Protein AF-A0A1R1XF43-F1 (afdb_monomer_lite)

Foldseek 3Di:
DPPPPDDLVNVLVVVLVVVVVVCVVPVVPDPPDDDAAEAEDEADSSLVSVCSNVVVVCVVCVVPDPDDDDDDDDDPVVVVVVCVVCVPRHQAYEYEADLQAQLCVFQCNVVCVCCLPPVNLLVVLVVLQVCCVPPNLVVQLVVQCVVPVVDDSVVSSVCSNLSSHSVSSSVVSPVVSVCNVPSHDHPLVCCAVPVLRYEYEHEPPDRSRHVVNLVVSCVSRVNHNYYYD

Sequence (229 aa):
MPSEVVSLNAQIERIKVLYTNIVDQYSKADTNQENPKFIICGHSVGSYICEQVTTLEIYYQTLKSNQIYNLFTFFAIIKLKVFKENKSSVYRVMYLFPTVMEIAKSPNGNNLKLLFNPISIHFVCILVGIIRFLFGPSALTSMISIRESSMPQHLRNMFAYKSLSYSTVNNFLNMAREEMTTINELDHKVYTDHGEKFFMYYGSCDNWVPHSQYQHMKQTNSKSNTFVY

InterPro domains:
  IPR019363 Lipid droplet-associated hydrolase [PF10230] (4-222)
  IPR019363 Lipid droplet-associated hydrolase [PTHR13390] (4-221)

Organism: NCBI:txid133412

Radius of gyration: 19.9 Å; chains: 1; bounding box: 43×42×57 Å

pLDDT: mean 72.26, std 16.57, range [28.95, 94.69]

Secondary structure (DSSP, 8-state):
-------HHHHHHHHHHHHHHHHHHHHTT-TTSSSPEEEEEE-THHHHHHHHHHHHHHHHHHTT-----------HHHHHHHHHHSTTTEEEEEEES---S-GGGSHHHHHTTTTTSHHHHHHHHHHHHHHHHHHHHHHHHHHHHHH-TTS-HHHHHHHHHHHT-HHHHHHHHHHHHHHHHHS-S--HHHHHHSGGGEEEEE-TT-SSS-HHHHHHHHHH-TTSEEEE-

Structure (mmCIF, N/CA/C/O backbone):
data_AF-A0A1R1XF43-F1
#
_entry.id   AF-A0A1R1XF43-F1
#
loop_
_atom_site.group_PDB
_atom_site.id
_atom_site.type_symbol
_atom_site.label_atom_id
_atom_site.label_alt_id
_atom_site.label_comp_id
_atom_site.label_asym_id
_atom_site.label_entity_id
_atom_site.label_seq_id
_atom_site.pdbx_PDB_ins_code
_atom_site.Cartn_x
_atom_site.Cartn_y
_atom_site.Cartn_z
_atom_site.occupancy
_atom_site.B_iso_or_equiv
_atom_site.auth_seq_id
_atom_site.auth_comp_id
_atom_site.auth_asym_id
_atom_site.auth_atom_id
_atom_site.pdbx_PDB_model_num
ATOM 1 N N . MET A 1 1 ? -22.161 -6.279 -12.966 1.00 29.00 1 MET A N 1
ATOM 2 C CA . MET A 1 1 ? -22.397 -4.850 -13.265 1.00 29.00 1 MET A CA 1
ATOM 3 C C . MET A 1 1 ? -21.041 -4.189 -13.448 1.00 29.00 1 MET A C 1
ATOM 5 O O . MET A 1 1 ? -20.138 -4.594 -12.723 1.00 29.00 1 MET A O 1
ATOM 9 N N . PRO A 1 2 ? -20.848 -3.261 -14.399 1.00 28.95 2 PRO A N 1
ATOM 10 C CA . PRO A 1 2 ? -19.578 -2.553 -14.519 1.00 28.95 2 PRO A CA 1
ATOM 11 C C . PRO A 1 2 ? -19.394 -1.720 -13.248 1.00 28.95 2 PRO A C 1
ATOM 13 O O . PRO A 1 2 ? -20.218 -0.859 -12.955 1.00 28.95 2 PRO A O 1
ATOM 16 N N . SER A 1 3 ? -18.377 -2.037 -12.452 1.00 43.72 3 SER A N 1
ATOM 17 C CA . SER A 1 3 ? -18.015 -1.273 -11.261 1.00 43.72 3 SER A CA 1
ATOM 18 C C . SER A 1 3 ? -17.568 0.122 -11.694 1.00 43.72 3 SER A C 1
ATOM 20 O O . SER A 1 3 ? -16.586 0.245 -12.428 1.00 43.72 3 SER A O 1
ATOM 22 N N . GLU A 1 4 ? -18.292 1.160 -11.276 1.00 44.62 4 GLU A N 1
ATOM 23 C CA . GLU A 1 4 ? -17.888 2.550 -11.494 1.00 44.62 4 GLU A CA 1
ATOM 24 C C . GLU A 1 4 ? -16.471 2.759 -10.950 1.00 44.62 4 GLU A C 1
ATOM 26 O O . GLU A 1 4 ? -16.206 2.574 -9.761 1.00 44.62 4 GLU A O 1
ATOM 31 N N . VAL A 1 5 ? -15.542 3.132 -11.831 1.00 48.72 5 VAL A N 1
ATOM 32 C CA . VAL A 1 5 ? -14.186 3.511 -11.435 1.00 48.72 5 VAL A CA 1
ATOM 33 C C . VAL A 1 5 ? -14.287 4.836 -10.686 1.00 48.72 5 VAL A C 1
ATOM 35 O O . VAL A 1 5 ? -14.445 5.899 -11.283 1.00 48.72 5 VAL A O 1
ATOM 38 N N . VAL A 1 6 ? -14.237 4.770 -9.359 1.00 64.31 6 VAL A N 1
ATOM 39 C CA . VAL A 1 6 ? -14.351 5.952 -8.504 1.00 64.31 6 VAL A CA 1
ATOM 40 C C . VAL A 1 6 ? -13.068 6.763 -8.559 1.00 64.31 6 VAL A C 1
ATOM 42 O O . VAL A 1 6 ? -11.983 6.257 -8.266 1.00 64.31 6 VAL A O 1
ATOM 45 N N . SER A 1 7 ? -13.208 8.044 -8.900 1.00 77.62 7 SER A N 1
ATOM 46 C CA . SER A 1 7 ? -12.084 8.972 -8.982 1.00 77.62 7 SER A CA 1
ATOM 47 C C . SER A 1 7 ? -11.346 9.089 -7.644 1.00 77.62 7 SER A C 1
ATOM 49 O O . SER A 1 7 ? -11.934 8.971 -6.567 1.00 77.62 7 SER A O 1
ATOM 51 N N . LEU A 1 8 ? -10.044 9.374 -7.708 1.00 70.06 8 LEU A N 1
ATOM 52 C CA . LEU A 1 8 ? -9.210 9.589 -6.522 1.00 70.06 8 LEU A CA 1
ATOM 53 C C . LEU A 1 8 ? -9.798 10.666 -5.594 1.00 70.06 8 LEU A C 1
ATOM 55 O O . LEU A 1 8 ? -9.847 10.474 -4.384 1.00 70.06 8 LEU A O 1
ATOM 59 N N . ASN A 1 9 ? -10.322 11.757 -6.160 1.00 72.56 9 ASN A N 1
ATOM 60 C CA . ASN A 1 9 ? -10.952 12.834 -5.391 1.00 72.56 9 ASN A CA 1
ATOM 61 C C . ASN A 1 9 ? -12.183 12.348 -4.617 1.00 72.56 9 ASN A C 1
ATOM 63 O O . ASN A 1 9 ? -12.347 12.693 -3.451 1.00 72.56 9 ASN A O 1
ATOM 67 N N . ALA A 1 10 ? -13.019 11.498 -5.218 1.00 74.69 10 ALA A N 1
ATOM 68 C CA . ALA A 1 10 ? -14.173 10.931 -4.524 1.00 74.69 10 ALA A CA 1
ATOM 69 C C . ALA A 1 10 ? -13.762 9.979 -3.383 1.00 74.69 10 ALA A C 1
ATOM 71 O O . ALA A 1 10 ? -14.438 9.928 -2.354 1.00 74.69 10 ALA A O 1
ATOM 72 N N . GLN A 1 11 ? -12.643 9.258 -3.523 1.00 75.81 11 GLN A N 1
ATOM 73 C CA . GLN A 1 11 ? -12.079 8.450 -2.433 1.00 75.81 11 GLN A CA 1
ATOM 74 C C . GLN A 1 11 ? -11.535 9.333 -1.299 1.00 75.81 11 GLN A C 1
ATOM 76 O O . GLN A 1 11 ? -11.805 9.055 -0.130 1.00 75.81 11 GLN A O 1
ATOM 81 N N . ILE A 1 12 ? -10.838 10.425 -1.636 1.00 73.75 12 ILE A N 1
ATOM 82 C CA . ILE A 1 12 ? -10.326 11.405 -0.667 1.00 73.75 12 ILE A CA 1
ATOM 83 C C . ILE A 1 12 ? -11.471 12.008 0.152 1.00 73.75 12 ILE A C 1
ATOM 85 O O . ILE A 1 12 ? -11.420 11.954 1.378 1.00 73.75 12 ILE A O 1
ATOM 89 N N . GLU A 1 13 ? -12.516 12.533 -0.493 1.00 76.94 13 GLU A N 1
ATOM 90 C CA . GLU A 1 13 ? -13.635 13.174 0.215 1.00 76.94 13 GLU A CA 1
ATO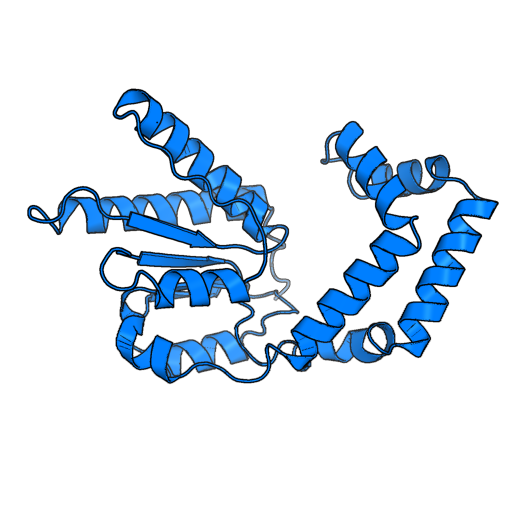M 91 C C . GLU A 1 13 ? -14.366 12.207 1.151 1.00 76.94 13 GLU A C 1
ATOM 93 O O . GLU A 1 13 ? -14.714 12.557 2.278 1.00 76.94 13 GLU A O 1
ATOM 98 N N . ARG A 1 14 ? -14.528 10.947 0.746 1.00 79.06 14 ARG A N 1
ATOM 99 C CA . ARG A 1 14 ? -15.138 9.931 1.614 1.00 79.06 14 ARG A CA 1
ATOM 100 C C . ARG A 1 14 ? -14.275 9.590 2.816 1.00 79.06 14 ARG A C 1
ATOM 102 O O . ARG A 1 14 ? -14.803 9.463 3.919 1.00 79.06 14 ARG A O 1
ATOM 109 N N . ILE A 1 15 ? -12.966 9.447 2.619 1.00 78.38 15 ILE A N 1
ATOM 110 C CA . ILE A 1 15 ? -12.049 9.145 3.719 1.00 78.38 15 ILE A CA 1
ATOM 111 C C . ILE A 1 15 ? -11.941 10.349 4.660 1.00 78.38 15 ILE A C 1
ATOM 113 O O . ILE A 1 15 ? -11.887 10.138 5.866 1.00 78.38 15 ILE A O 1
ATOM 117 N N . LYS A 1 16 ? -12.021 11.588 4.156 1.00 76.06 16 LYS A N 1
ATOM 118 C CA . LYS A 1 16 ? -12.139 12.796 4.991 1.00 76.06 16 LYS A CA 1
ATOM 119 C C . LYS A 1 16 ? -13.380 12.748 5.878 1.00 76.06 16 LYS A C 1
ATOM 121 O O . LYS A 1 16 ? -13.253 12.875 7.089 1.00 76.06 16 LYS A O 1
ATOM 126 N N . VAL A 1 17 ? -14.559 12.503 5.301 1.00 79.31 17 VAL A N 1
ATOM 127 C CA . VAL A 1 17 ? -15.813 12.408 6.072 1.00 79.31 17 VAL A CA 1
ATOM 128 C C . VAL A 1 17 ? -15.734 11.292 7.117 1.00 79.31 17 VAL A C 1
ATOM 130 O O . VAL A 1 17 ? -16.098 11.504 8.273 1.00 79.31 17 VAL A O 1
ATOM 133 N N . LEU A 1 18 ? -15.222 10.116 6.740 1.00 78.94 18 LEU A N 1
ATOM 134 C CA . LEU A 1 18 ? -15.026 9.002 7.670 1.00 78.94 18 LEU A CA 1
ATOM 135 C C . LEU A 1 18 ? -14.079 9.389 8.813 1.00 78.94 18 LEU A C 1
ATOM 137 O O . LEU A 1 18 ? -14.387 9.137 9.975 1.00 78.94 18 LEU A O 1
ATOM 141 N N . TYR A 1 19 ? -12.954 10.019 8.481 1.00 77.94 19 TYR A N 1
ATOM 142 C CA . TYR A 1 19 ? -11.955 10.462 9.440 1.00 77.94 19 TYR A CA 1
ATOM 143 C C . TYR A 1 19 ? -12.541 11.462 10.442 1.00 77.94 19 TYR A C 1
ATOM 145 O O . TYR A 1 19 ? -12.473 11.218 11.645 1.00 77.94 19 TYR A O 1
ATOM 153 N N . THR A 1 20 ? -13.189 12.526 9.959 1.00 75.25 20 THR A N 1
ATOM 154 C CA . THR A 1 20 ? -13.829 13.544 10.804 1.00 75.25 20 THR A CA 1
ATOM 155 C C . THR A 1 20 ? -14.895 12.936 11.708 1.00 75.25 20 THR A C 1
ATOM 157 O O . THR A 1 20 ? -14.898 13.218 12.901 1.00 75.25 20 THR A O 1
ATOM 160 N N . ASN A 1 21 ? -15.744 12.042 11.191 1.00 78.94 21 ASN A N 1
ATOM 161 C CA . ASN A 1 21 ? -16.767 11.379 12.003 1.00 78.94 21 ASN A CA 1
ATOM 162 C C . ASN A 1 21 ? -16.158 10.549 13.140 1.00 78.94 21 ASN A C 1
ATOM 164 O O . ASN A 1 21 ? -16.672 10.569 14.258 1.00 78.94 21 ASN A O 1
ATOM 168 N N . ILE A 1 22 ? -15.059 9.834 12.874 1.00 73.25 22 ILE A N 1
ATOM 169 C CA . ILE A 1 22 ? -14.355 9.056 13.898 1.00 73.25 22 ILE A CA 1
ATOM 170 C C . ILE A 1 22 ? -13.725 10.006 14.922 1.00 73.25 22 ILE A C 1
ATOM 172 O O . ILE A 1 22 ? -13.948 9.842 16.121 1.00 73.25 22 ILE A O 1
ATOM 176 N N . VAL A 1 23 ? -12.980 11.021 14.482 1.00 72.75 23 VAL A N 1
ATOM 177 C CA . VAL A 1 23 ? -12.351 11.982 15.399 1.00 72.75 23 VAL A CA 1
ATOM 178 C C . VAL A 1 23 ? -13.399 12.674 16.271 1.00 72.75 23 VAL A C 1
ATOM 180 O O . VAL A 1 23 ? -13.228 12.710 17.488 1.00 72.75 23 VAL A O 1
ATOM 183 N N . ASP A 1 24 ? -14.512 13.135 15.703 1.00 73.50 24 ASP A N 1
ATOM 184 C CA . ASP A 1 24 ? -15.586 13.805 16.444 1.00 73.50 24 ASP A CA 1
ATOM 185 C C . ASP A 1 24 ? -16.282 12.881 17.442 1.00 73.50 24 ASP A C 1
ATOM 187 O O . ASP A 1 24 ? -16.538 13.283 18.581 1.00 73.50 24 ASP A O 1
ATOM 191 N N . GLN A 1 25 ? -16.597 11.649 17.030 1.00 74.94 25 GLN A N 1
ATOM 192 C CA . GLN A 1 25 ? -17.238 10.661 17.896 1.00 74.94 25 GLN A CA 1
ATOM 193 C C . GLN A 1 25 ? -16.385 10.397 19.138 1.00 74.94 25 GLN A C 1
ATOM 195 O O . GLN A 1 25 ? -16.909 10.315 20.248 1.00 74.94 25 GLN A O 1
ATOM 200 N N . TYR A 1 26 ? -15.074 10.272 18.953 1.00 69.81 26 TYR A N 1
ATOM 201 C CA . TYR A 1 26 ? -14.181 9.825 20.012 1.00 69.81 26 TYR A CA 1
ATOM 202 C C . TYR A 1 26 ? -13.514 10.950 20.801 1.00 69.81 26 TYR A C 1
ATOM 204 O O . TYR A 1 26 ? -13.201 10.749 21.970 1.00 69.81 26 TYR A O 1
ATOM 212 N N . SER A 1 27 ? -13.383 12.146 20.230 1.00 67.50 27 SER A N 1
ATOM 213 C CA . SER A 1 27 ? -12.936 13.334 20.972 1.00 67.50 27 SER A CA 1
ATOM 214 C C . SER A 1 27 ? -13.997 13.843 21.952 1.00 67.50 27 SER A C 1
ATOM 216 O O . SER A 1 27 ? -13.661 14.512 22.922 1.00 67.50 27 SER A O 1
ATOM 218 N N . LYS A 1 28 ? -15.281 13.526 21.727 1.00 63.81 28 LYS A N 1
ATOM 219 C CA . LYS A 1 28 ? -16.391 13.875 22.636 1.00 63.81 28 LYS A CA 1
ATOM 220 C C . LYS A 1 28 ? -16.638 12.832 23.729 1.00 63.81 28 LYS A C 1
ATOM 222 O O . LYS A 1 28 ? -17.276 13.149 24.726 1.00 63.81 28 LYS A O 1
ATOM 227 N N . ALA A 1 29 ? -16.185 11.594 23.527 1.00 57.09 29 ALA A N 1
ATOM 228 C CA . ALA A 1 29 ? -16.508 10.465 24.396 1.00 57.09 29 ALA A CA 1
ATOM 229 C C . ALA A 1 29 ? -15.589 10.330 25.621 1.00 57.09 29 ALA A C 1
ATOM 231 O O . ALA A 1 29 ? -15.939 9.599 26.544 1.00 57.09 29 ALA A O 1
ATOM 232 N N . ASP A 1 30 ? -14.436 11.005 25.644 1.00 53.19 30 ASP A N 1
ATOM 233 C CA . ASP A 1 30 ? -13.414 10.797 26.673 1.00 53.19 30 ASP A CA 1
ATOM 234 C C . ASP A 1 30 ? -12.943 12.131 27.273 1.00 53.19 30 ASP A C 1
ATOM 236 O O . ASP A 1 30 ? -12.034 12.785 26.769 1.00 53.19 30 ASP A O 1
ATOM 240 N N . THR A 1 31 ? -13.596 12.571 28.353 1.00 54.03 31 THR A N 1
ATOM 241 C CA . THR A 1 31 ? -13.251 13.812 29.076 1.00 54.03 31 THR A CA 1
ATOM 242 C C . THR A 1 31 ? -12.009 13.674 29.964 1.00 54.03 31 THR A C 1
ATOM 244 O O . THR A 1 31 ? -11.569 14.669 30.532 1.00 54.03 31 THR A O 1
ATOM 247 N N . ASN A 1 32 ? -11.455 12.463 30.109 1.00 55.38 32 ASN A N 1
ATOM 248 C CA . ASN A 1 32 ? -10.385 12.155 31.066 1.00 55.38 32 ASN A CA 1
ATOM 249 C C . ASN A 1 32 ? -9.016 11.884 30.417 1.00 55.38 32 ASN A C 1
ATOM 251 O O . ASN A 1 32 ? -8.038 11.702 31.144 1.00 55.38 32 ASN A O 1
ATOM 255 N N . GLN A 1 33 ? -8.914 11.850 29.084 1.00 53.56 33 GLN A N 1
ATOM 256 C CA . GLN A 1 33 ? -7.659 11.581 28.380 1.00 53.56 33 GLN A CA 1
ATOM 257 C C . GLN A 1 33 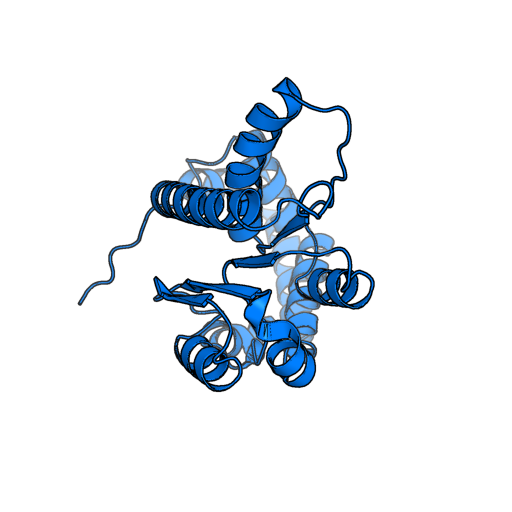? -7.146 12.851 27.683 1.00 53.56 33 GLN A C 1
ATOM 259 O O . GLN A 1 33 ? -7.808 13.398 26.804 1.00 53.56 33 GLN A O 1
ATOM 264 N N . GLU A 1 34 ? -5.955 13.326 28.066 1.00 54.94 34 GLU A N 1
ATOM 265 C CA . GLU A 1 34 ? -5.279 14.431 27.375 1.00 54.94 34 GLU A CA 1
ATOM 266 C C . GLU A 1 34 ? -5.016 14.042 25.910 1.00 54.94 34 GLU A C 1
ATOM 268 O O . GLU A 1 34 ? -4.129 13.244 25.615 1.00 54.94 34 GLU A O 1
ATOM 273 N N . ASN A 1 35 ? -5.799 14.628 25.000 1.00 57.06 35 ASN A N 1
ATOM 274 C CA . ASN A 1 35 ? -5.666 14.583 23.541 1.00 57.06 35 ASN A CA 1
ATOM 275 C C . ASN A 1 35 ? -5.594 13.164 22.921 1.00 57.06 35 ASN A C 1
ATOM 277 O O . ASN A 1 35 ? -4.507 12.584 22.811 1.00 57.06 35 ASN A O 1
ATOM 281 N N . PRO A 1 36 ? -6.720 12.604 22.429 1.00 63.88 36 PRO A N 1
ATOM 282 C CA . PRO A 1 36 ? -6.727 11.288 21.791 1.00 63.88 36 PRO A CA 1
ATOM 283 C C . PRO A 1 36 ? -5.802 11.248 20.563 1.00 63.88 36 PRO A C 1
ATOM 285 O O . PRO A 1 36 ? -5.892 12.083 19.664 1.00 63.88 36 PRO A O 1
ATOM 288 N N . LYS A 1 37 ? -4.904 10.253 20.514 1.00 69.12 37 LYS A N 1
ATOM 289 C CA . LYS A 1 37 ? -3.935 10.083 19.417 1.00 69.12 37 LYS A CA 1
ATOM 290 C C . LYS A 1 37 ? -4.464 9.109 18.367 1.00 69.12 37 LYS A C 1
ATOM 292 O O . LYS A 1 37 ? -4.658 7.921 18.651 1.00 69.12 37 LYS A O 1
ATOM 297 N N . PHE A 1 38 ? -4.645 9.603 17.147 1.00 70.38 38 PHE A N 1
ATOM 298 C CA . PHE A 1 38 ? -5.073 8.827 15.985 1.00 70.38 38 PHE A CA 1
ATOM 299 C C . PHE A 1 38 ? -3.880 8.508 15.083 1.00 70.38 38 PHE A C 1
ATOM 301 O O . PHE A 1 38 ? -2.983 9.329 14.903 1.00 70.38 38 PHE A O 1
ATOM 308 N N . ILE A 1 39 ? -3.870 7.311 14.497 1.00 73.62 39 ILE A N 1
ATOM 309 C CA . ILE A 1 39 ? -2.893 6.925 13.477 1.00 73.62 39 ILE A CA 1
ATOM 310 C C . ILE A 1 39 ? -3.650 6.611 12.192 1.00 73.62 39 ILE A C 1
ATOM 312 O O . ILE A 1 39 ? -4.431 5.666 12.166 1.00 73.62 39 ILE A O 1
ATOM 316 N N . ILE A 1 40 ? -3.386 7.343 11.111 1.00 71.62 40 ILE A N 1
ATOM 317 C CA . ILE A 1 40 ? -3.888 7.015 9.773 1.00 71.62 40 ILE A CA 1
ATOM 318 C C . ILE A 1 40 ? -2.763 6.442 8.910 1.00 71.62 40 ILE A C 1
ATOM 320 O O . ILE A 1 40 ? -1.635 6.934 8.896 1.00 71.62 40 ILE A O 1
ATOM 324 N N . CYS A 1 41 ? -3.056 5.351 8.212 1.00 73.25 41 CYS A N 1
ATOM 325 C CA . CYS A 1 41 ? -2.070 4.569 7.492 1.00 73.25 41 CYS A CA 1
ATOM 326 C C . CYS A 1 41 ? -2.587 4.174 6.114 1.00 73.25 41 CYS A C 1
ATOM 328 O O . CYS A 1 41 ? -3.549 3.425 5.997 1.00 73.25 41 CYS A O 1
ATOM 330 N N . GLY A 1 42 ? -1.849 4.552 5.080 1.00 64.81 42 GLY A N 1
ATOM 331 C CA . GLY A 1 42 ? -2.025 4.019 3.736 1.00 64.81 42 GLY A CA 1
ATOM 332 C C . GLY A 1 42 ? -0.679 3.714 3.096 1.00 64.81 42 GLY A C 1
ATOM 333 O O . GLY A 1 42 ? 0.368 4.164 3.587 1.00 64.81 42 GLY A O 1
ATOM 334 N N . HIS A 1 43 ? -0.716 2.932 2.023 1.00 67.94 43 HIS A N 1
ATOM 335 C CA . HIS A 1 43 ? 0.420 2.633 1.155 1.00 67.94 43 HIS A CA 1
ATOM 336 C C . HIS A 1 43 ? 0.173 3.219 -0.243 1.00 67.94 43 HIS A C 1
ATOM 338 O O . HIS A 1 43 ? -0.963 3.208 -0.716 1.00 67.94 43 HIS A O 1
ATOM 344 N N . SER A 1 44 ? 1.224 3.714 -0.908 1.00 65.94 44 SER A N 1
ATOM 345 C CA . SER A 1 44 ? 1.151 4.287 -2.260 1.00 65.94 44 SER A CA 1
ATOM 346 C C . SER A 1 44 ? 0.064 5.375 -2.366 1.00 65.94 44 SER A C 1
ATOM 348 O O . SER A 1 44 ? 0.111 6.352 -1.619 1.00 65.94 44 SER A O 1
ATOM 350 N N . VAL A 1 45 ? -0.945 5.209 -3.227 1.00 61.22 45 VAL A N 1
ATOM 351 C CA . VAL A 1 45 ? -2.105 6.113 -3.338 1.00 61.22 45 VAL A CA 1
ATOM 352 C C . VAL A 1 45 ? -2.806 6.308 -1.988 1.00 61.22 45 VAL A C 1
ATOM 354 O O . VAL A 1 45 ? -3.210 7.421 -1.662 1.00 61.22 45 VAL A O 1
ATOM 357 N N . GLY A 1 46 ? -2.868 5.274 -1.145 1.00 65.19 46 GLY A N 1
ATOM 358 C CA . GLY A 1 46 ? -3.376 5.389 0.220 1.00 65.19 46 GLY A CA 1
ATOM 359 C C . GLY A 1 46 ? -2.558 6.350 1.089 1.00 65.19 46 GLY A C 1
ATOM 360 O O . GLY A 1 46 ? -3.131 7.015 1.942 1.00 65.19 46 GLY A O 1
ATOM 361 N N . SER A 1 47 ? -1.242 6.469 0.877 1.00 63.66 47 SER A N 1
ATOM 362 C CA . SER A 1 47 ? -0.399 7.441 1.594 1.00 63.66 47 SER A CA 1
ATOM 363 C C . SER A 1 47 ? -0.698 8.879 1.168 1.00 63.66 47 SER A C 1
ATOM 365 O O . SER A 1 47 ? -0.765 9.754 2.025 1.00 63.66 47 SER A O 1
ATOM 367 N N . TYR A 1 48 ? -0.944 9.112 -0.125 1.00 58.50 48 TYR A N 1
ATOM 368 C CA . TYR A 1 48 ? -1.402 10.415 -0.615 1.00 58.50 48 TYR A CA 1
ATOM 369 C C . TYR A 1 48 ? -2.784 10.767 -0.054 1.00 58.50 48 TYR A C 1
ATOM 371 O O . TYR A 1 48 ? -3.012 11.889 0.384 1.00 58.50 48 TYR A O 1
ATOM 379 N N . ILE A 1 49 ? -3.701 9.798 0.021 1.00 67.56 49 ILE A N 1
ATOM 380 C CA . ILE A 1 49 ? -4.997 10.025 0.667 1.00 67.56 49 ILE A CA 1
ATOM 381 C C . ILE A 1 49 ? -4.811 10.370 2.151 1.00 67.56 49 ILE A C 1
ATOM 383 O O . ILE A 1 49 ? -5.433 11.319 2.623 1.00 67.56 49 ILE A O 1
ATOM 387 N N . CYS A 1 50 ? -3.933 9.663 2.876 1.00 70.19 50 CYS A N 1
ATOM 388 C CA . CYS A 1 50 ? -3.597 10.025 4.255 1.00 70.19 50 CYS A CA 1
ATOM 389 C C . CYS A 1 50 ? -3.119 11.474 4.356 1.00 70.19 50 CYS A C 1
ATOM 391 O O . CYS A 1 50 ? -3.614 12.190 5.212 1.00 70.19 50 CYS A O 1
ATOM 393 N N . GLU A 1 51 ? -2.216 11.911 3.477 1.00 62.06 51 GLU A N 1
ATOM 394 C CA . GLU A 1 51 ? -1.728 13.295 3.435 1.00 62.06 51 GLU A CA 1
ATOM 395 C C . GLU A 1 51 ? -2.861 14.303 3.196 1.00 62.06 51 GLU A C 1
ATOM 397 O O . GLU A 1 51 ? -2.958 15.303 3.904 1.00 62.06 51 GLU A O 1
ATOM 402 N N . GLN A 1 52 ? -3.752 14.045 2.236 1.00 66.31 52 GLN A N 1
ATOM 403 C CA . GLN A 1 52 ? -4.885 14.933 1.940 1.00 66.31 52 GLN A CA 1
ATOM 404 C C . GLN A 1 52 ? -5.896 15.010 3.092 1.00 66.31 52 GLN A C 1
ATOM 406 O O . GLN A 1 52 ? -6.554 16.035 3.281 1.00 66.31 52 GLN A O 1
ATOM 411 N N . VAL A 1 53 ? -6.025 13.933 3.863 1.00 67.06 53 VAL A N 1
ATOM 412 C CA . VAL A 1 53 ? -6.899 13.862 5.038 1.00 67.06 53 VAL A CA 1
ATOM 413 C C . VAL A 1 53 ? -6.251 14.562 6.236 1.00 67.06 53 VAL A C 1
ATOM 415 O O . VAL A 1 53 ? -6.917 15.346 6.907 1.00 67.06 53 VAL A O 1
ATOM 418 N N . THR A 1 54 ? -4.949 14.365 6.474 1.00 61.41 54 THR A N 1
ATOM 419 C CA . THR A 1 54 ? -4.233 14.969 7.612 1.00 61.41 54 THR A CA 1
ATOM 420 C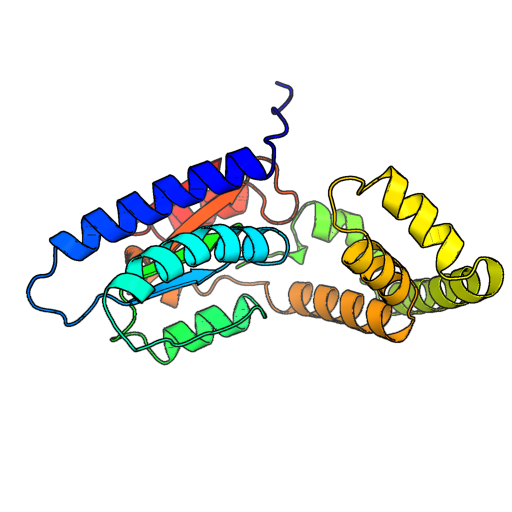 C . THR A 1 54 ? -3.872 16.430 7.395 1.00 61.41 54 THR A C 1
ATOM 422 O O . THR A 1 54 ? -3.823 17.180 8.362 1.00 61.41 54 THR A O 1
ATOM 425 N N . THR A 1 55 ? -3.665 16.881 6.155 1.00 54.06 55 THR A N 1
ATOM 426 C CA . THR A 1 55 ? -3.362 18.293 5.854 1.00 54.06 55 THR A CA 1
ATOM 427 C C . THR A 1 55 ? -4.504 19.216 6.293 1.00 54.06 55 THR A C 1
ATOM 429 O O . THR A 1 55 ? -4.256 20.330 6.751 1.00 54.06 55 THR A O 1
ATOM 432 N N . LEU A 1 56 ? -5.752 18.740 6.250 1.00 44.06 56 LEU A N 1
ATOM 433 C CA . LEU A 1 56 ? -6.901 19.464 6.804 1.00 44.06 56 LEU A CA 1
ATOM 434 C C . LEU A 1 56 ? -6.858 19.562 8.330 1.00 44.06 56 LEU A C 1
ATOM 436 O O . LEU A 1 56 ? -7.228 20.588 8.895 1.00 44.06 56 LEU A O 1
ATOM 440 N N . GLU A 1 57 ? -6.378 18.523 9.002 1.00 46.31 57 GLU A N 1
ATOM 441 C CA . GLU A 1 57 ? -6.267 18.522 10.454 1.00 46.31 57 GLU A CA 1
ATOM 442 C C . GLU A 1 57 ? -5.050 19.312 10.933 1.00 46.31 57 GLU A C 1
ATOM 444 O O . GLU A 1 57 ? -5.154 20.015 11.927 1.00 46.31 57 GLU A O 1
ATOM 449 N N . ILE A 1 58 ? -3.941 19.316 10.185 1.00 38.59 58 ILE A N 1
ATOM 450 C CA . ILE A 1 58 ? -2.814 20.234 10.401 1.00 38.59 58 ILE A CA 1
ATOM 451 C C . ILE A 1 58 ? -3.294 21.678 10.230 1.00 38.59 58 ILE A C 1
ATOM 453 O O . ILE A 1 58 ? -2.950 22.517 11.054 1.00 38.59 58 ILE A O 1
ATOM 457 N N . TYR A 1 59 ? -4.144 21.980 9.245 1.00 32.06 59 TYR A N 1
ATOM 458 C CA . TYR A 1 59 ? -4.736 23.315 9.103 1.00 32.06 59 TYR A CA 1
ATOM 459 C C . TYR A 1 59 ? -5.630 23.691 10.305 1.00 32.06 59 TYR A C 1
ATOM 461 O O . TYR A 1 59 ? -5.533 24.802 10.824 1.00 32.06 59 TYR A O 1
ATOM 469 N N . TYR A 1 60 ? -6.433 22.751 10.818 1.00 35.19 60 TYR A N 1
ATOM 470 C CA . TYR A 1 60 ? -7.293 22.968 11.992 1.00 35.19 60 TYR A CA 1
ATOM 471 C C . TYR A 1 60 ? -6.539 22.998 13.340 1.00 35.19 60 TYR A C 1
ATOM 473 O O . TYR A 1 60 ? -6.926 23.743 14.240 1.00 35.19 60 TYR A O 1
ATOM 481 N N . GLN A 1 61 ? -5.460 22.226 13.490 1.00 35.91 61 GLN A N 1
ATOM 482 C CA . GLN A 1 61 ? -4.641 22.119 14.708 1.00 35.91 61 GLN A CA 1
ATOM 483 C C . GLN A 1 61 ? -3.561 23.206 14.785 1.00 35.91 61 GLN A C 1
ATOM 485 O O . GLN A 1 61 ? -3.258 23.682 15.879 1.00 35.91 61 GLN A O 1
ATOM 490 N N . THR A 1 62 ? -3.037 23.683 13.647 1.00 35.59 62 THR A N 1
ATOM 491 C CA . THR A 1 62 ? -2.112 24.839 13.597 1.00 35.59 62 THR A CA 1
ATOM 492 C C . THR A 1 62 ? -2.792 26.123 14.091 1.00 35.59 62 THR A C 1
ATOM 494 O O . THR A 1 62 ? -2.123 27.033 14.568 1.00 35.59 62 THR A O 1
ATOM 497 N N . LEU A 1 63 ? -4.130 26.180 14.081 1.00 36.97 63 LEU A N 1
ATOM 498 C CA . LEU A 1 63 ? -4.903 27.245 14.726 1.00 36.97 63 LEU A CA 1
ATOM 499 C C . LEU A 1 63 ? -5.020 27.105 16.259 1.00 36.97 63 LEU A C 1
ATOM 501 O O . LEU A 1 63 ? -5.489 28.047 16.897 1.00 36.97 63 LEU A O 1
ATOM 505 N N . LYS A 1 64 ? -4.626 25.976 16.874 1.00 33.78 64 LYS A N 1
ATOM 506 C CA . LYS A 1 64 ? -4.874 25.716 18.307 1.00 33.78 64 LYS A CA 1
ATOM 507 C C . LYS A 1 64 ? -3.712 25.198 19.160 1.00 33.78 64 LYS A C 1
ATOM 509 O O . LYS A 1 64 ? -3.793 25.401 20.368 1.00 33.78 64 LYS A O 1
ATOM 514 N N . SER A 1 65 ? -2.660 24.552 18.648 1.00 31.20 65 SER A N 1
ATOM 515 C CA . SER A 1 65 ? -1.653 23.962 19.555 1.00 31.20 65 SER A CA 1
ATOM 516 C C . SER A 1 65 ? -0.323 23.581 18.891 1.00 31.20 65 SER A C 1
ATOM 518 O O . SER A 1 65 ? -0.278 22.817 17.930 1.00 31.20 65 SER A O 1
ATOM 520 N N . A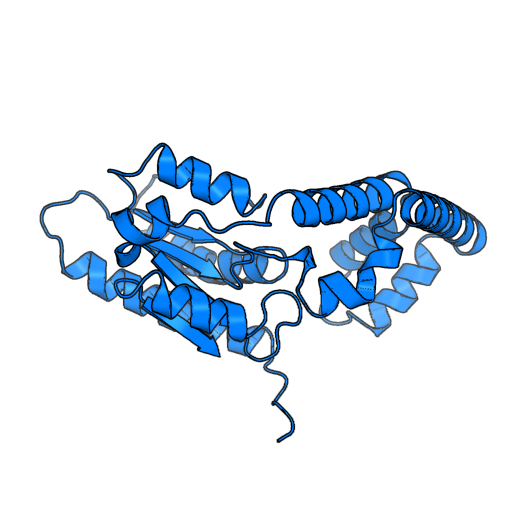SN A 1 66 ? 0.775 24.092 19.461 1.00 32.69 66 ASN A N 1
ATOM 521 C CA . ASN A 1 66 ? 2.172 23.856 19.081 1.00 32.69 66 ASN A CA 1
ATOM 522 C C . ASN A 1 66 ? 2.692 22.477 19.536 1.00 32.69 66 ASN A C 1
ATOM 524 O O . ASN A 1 66 ? 3.530 22.413 20.435 1.00 32.69 66 ASN A O 1
ATOM 528 N N . GLN A 1 67 ? 2.272 21.372 18.919 1.00 29.98 67 GLN A N 1
ATOM 529 C CA . GLN A 1 67 ? 3.056 20.128 18.990 1.00 29.98 67 GLN A CA 1
ATOM 530 C C . GLN A 1 67 ? 2.712 19.167 17.848 1.00 29.98 67 GLN A C 1
ATOM 532 O O . GLN A 1 67 ? 1.582 18.707 17.721 1.00 29.98 67 GLN A O 1
ATOM 537 N N . ILE A 1 68 ? 3.711 18.857 17.018 1.00 34.09 68 ILE A N 1
ATOM 538 C CA . ILE A 1 68 ? 3.593 17.988 15.842 1.00 34.09 68 ILE A CA 1
ATOM 539 C C . ILE A 1 68 ? 4.566 16.820 15.998 1.00 34.09 68 ILE A C 1
ATOM 541 O O . ILE A 1 68 ? 5.760 17.032 16.202 1.00 34.09 68 ILE A O 1
ATOM 545 N N . TYR A 1 69 ? 4.075 15.596 15.804 1.00 34.62 69 TYR A N 1
ATOM 546 C CA . TYR A 1 69 ? 4.919 14.447 15.484 1.00 34.62 69 TYR A CA 1
ATOM 547 C C . TYR A 1 69 ? 4.546 13.933 14.094 1.00 34.62 69 TYR A C 1
ATOM 549 O O . TYR A 1 69 ? 3.484 13.352 13.887 1.00 34.62 69 TYR A O 1
ATOM 557 N N . ASN A 1 70 ? 5.438 14.184 13.137 1.00 32.34 70 ASN A N 1
ATOM 558 C CA . ASN A 1 70 ? 5.364 13.678 11.772 1.00 32.34 70 ASN A CA 1
ATOM 559 C C . ASN A 1 70 ? 5.917 12.249 11.728 1.00 32.34 70 ASN A C 1
ATOM 561 O O . ASN A 1 70 ? 7.057 12.031 12.138 1.00 32.34 70 ASN A O 1
ATOM 565 N N . LEU A 1 71 ? 5.178 11.296 11.155 1.00 32.09 71 LEU A N 1
ATOM 566 C CA . LEU A 1 71 ? 5.772 10.035 10.709 1.00 32.09 71 LEU A CA 1
ATOM 567 C C . LEU A 1 71 ? 5.386 9.771 9.252 1.00 32.09 71 LEU A C 1
ATOM 569 O O . LEU A 1 71 ? 4.319 9.245 8.937 1.00 32.09 71 LEU A O 1
ATOM 573 N N . PHE A 1 72 ? 6.280 10.214 8.370 1.00 33.66 72 PHE A N 1
ATOM 574 C CA . PHE A 1 72 ? 6.196 10.049 6.927 1.00 33.66 72 PHE A CA 1
ATOM 575 C C . PHE A 1 72 ? 6.306 8.572 6.526 1.00 33.66 72 PHE A C 1
ATOM 577 O O . PHE A 1 72 ? 7.161 7.829 7.002 1.00 33.66 72 PHE A O 1
ATOM 584 N N . THR A 1 73 ? 5.406 8.192 5.625 1.00 35.91 73 THR A N 1
ATOM 585 C CA . THR A 1 73 ? 5.437 7.099 4.647 1.00 35.91 73 THR A CA 1
ATOM 586 C C . THR A 1 73 ? 6.635 6.143 4.706 1.00 35.91 73 THR A C 1
ATOM 588 O O . THR A 1 73 ? 7.661 6.435 4.113 1.00 35.91 73 THR A O 1
ATOM 591 N N . PHE A 1 74 ? 6.462 4.962 5.315 1.00 33.62 74 PHE A N 1
ATOM 592 C CA . PHE A 1 74 ? 7.032 3.683 4.853 1.00 33.62 74 PHE A CA 1
ATOM 593 C C . PHE A 1 74 ? 6.402 2.489 5.612 1.00 33.62 74 PHE A C 1
ATOM 595 O O . PHE A 1 74 ? 6.156 2.571 6.812 1.00 33.62 74 PHE A O 1
ATOM 602 N N . PHE A 1 75 ? 6.120 1.408 4.872 1.00 40.88 75 PHE A N 1
ATOM 603 C CA . PHE A 1 75 ? 5.747 0.039 5.282 1.00 40.88 75 PHE A CA 1
ATOM 604 C C . PHE A 1 75 ? 4.563 -0.169 6.246 1.00 40.88 75 PHE A C 1
ATOM 606 O O . PHE A 1 75 ? 4.594 0.214 7.412 1.00 40.88 75 PHE A O 1
ATOM 613 N N . ALA A 1 76 ? 3.552 -0.932 5.807 1.00 39.34 76 ALA A N 1
ATOM 614 C CA . ALA A 1 76 ? 2.491 -1.466 6.676 1.00 39.34 76 ALA A CA 1
ATOM 615 C C . ALA A 1 76 ? 3.052 -2.220 7.910 1.00 39.34 76 ALA A C 1
ATOM 617 O O . ALA A 1 76 ? 2.473 -2.163 8.994 1.00 39.34 76 ALA A O 1
ATOM 618 N N . ILE A 1 77 ? 4.239 -2.826 7.774 1.00 39.06 77 ILE A N 1
ATOM 619 C CA . ILE A 1 77 ? 4.957 -3.566 8.825 1.00 39.06 77 ILE A CA 1
ATOM 620 C C . ILE A 1 77 ? 5.474 -2.644 9.947 1.00 39.06 77 ILE A C 1
ATOM 622 O O . ILE A 1 77 ? 5.378 -2.993 11.126 1.00 39.06 77 ILE A O 1
ATOM 626 N N . ILE A 1 78 ? 5.955 -1.436 9.622 1.00 43.97 78 ILE A N 1
ATOM 627 C CA . ILE A 1 78 ? 6.429 -0.470 10.632 1.00 43.97 78 ILE A CA 1
ATOM 628 C C . ILE A 1 78 ? 5.256 0.006 11.499 1.00 43.97 78 ILE A C 1
ATOM 630 O O . ILE A 1 78 ? 5.408 0.221 12.699 1.00 43.97 78 ILE A O 1
ATOM 634 N N . LYS A 1 79 ? 4.050 0.089 10.932 1.00 53.03 79 LYS A N 1
ATOM 635 C CA . LYS A 1 79 ? 2.884 0.691 11.594 1.00 53.03 79 LYS A CA 1
ATOM 636 C C . LYS A 1 79 ? 2.267 -0.221 12.657 1.00 53.03 79 LYS A C 1
ATOM 638 O O . LYS A 1 79 ? 1.885 0.263 13.721 1.00 53.03 79 LYS A O 1
ATOM 643 N N . LEU A 1 80 ? 2.243 -1.538 12.427 1.00 51.88 80 LEU A N 1
ATOM 644 C CA . LEU A 1 80 ? 1.858 -2.502 13.467 1.00 51.88 80 LEU A CA 1
ATOM 645 C C . LEU A 1 80 ? 2.893 -2.536 14.601 1.00 51.88 80 LEU A C 1
ATOM 647 O O . LEU A 1 80 ? 2.524 -2.657 15.766 1.00 51.88 80 LEU A O 1
ATOM 651 N N . LYS A 1 81 ? 4.184 -2.399 14.276 1.00 53.91 81 LYS A N 1
ATOM 652 C CA . LYS A 1 81 ? 5.265 -2.365 15.268 1.00 53.91 81 LYS A CA 1
ATOM 653 C C . LYS A 1 81 ? 5.194 -1.115 16.153 1.00 53.91 81 LYS A C 1
ATOM 655 O O . LYS A 1 81 ? 5.191 -1.248 17.372 1.00 53.91 81 LYS A O 1
ATOM 660 N N . VAL A 1 82 ? 4.999 0.064 15.557 1.00 57.44 82 VAL A N 1
ATOM 661 C CA . VAL A 1 82 ? 4.785 1.329 16.288 1.00 57.44 82 VAL A CA 1
ATOM 662 C C . VAL A 1 82 ? 3.558 1.246 17.200 1.00 57.44 82 VAL A C 1
ATOM 664 O O . VAL A 1 82 ? 3.624 1.669 18.355 1.00 57.44 82 VAL A O 1
ATOM 667 N N . PHE A 1 83 ? 2.456 0.647 16.727 1.00 58.31 83 PHE A N 1
ATOM 668 C CA . PHE A 1 83 ? 1.288 0.383 17.570 1.00 58.31 83 PHE A CA 1
ATOM 669 C C . PHE A 1 83 ? 1.616 -0.573 18.725 1.00 58.31 83 PHE A C 1
ATOM 671 O O . PHE A 1 83 ? 1.261 -0.296 19.869 1.00 58.31 83 PHE A O 1
ATOM 678 N N . LYS A 1 84 ? 2.320 -1.680 18.450 1.00 55.94 84 LYS A N 1
ATOM 679 C CA . LYS A 1 84 ? 2.717 -2.667 19.467 1.00 55.94 84 LYS A CA 1
ATOM 680 C C . LYS A 1 84 ? 3.603 -2.066 20.561 1.00 55.94 84 LYS A C 1
ATOM 682 O O . LYS A 1 84 ? 3.492 -2.504 21.703 1.00 55.94 84 LYS A O 1
ATOM 687 N N . GLU A 1 85 ? 4.431 -1.083 20.227 1.00 60.03 85 GLU A N 1
ATOM 688 C CA . GLU A 1 85 ? 5.314 -0.384 21.169 1.00 60.03 85 GLU A CA 1
ATOM 689 C C . GLU A 1 85 ? 4.590 0.728 21.956 1.00 60.03 85 GLU A C 1
ATOM 691 O O . GLU A 1 85 ? 5.010 1.060 23.059 1.00 60.03 85 GLU A O 1
ATOM 696 N N . ASN A 1 86 ? 3.465 1.258 21.452 1.00 60.56 86 ASN A N 1
ATOM 697 C CA . ASN A 1 86 ? 2.752 2.409 22.038 1.00 60.56 86 ASN A CA 1
ATOM 698 C C . ASN A 1 86 ? 1.268 2.134 22.358 1.00 60.56 86 ASN A C 1
ATOM 700 O O . ASN A 1 86 ? 0.436 3.045 22.338 1.00 60.56 86 ASN A O 1
ATOM 704 N N . LYS A 1 87 ? 0.913 0.880 22.660 1.00 61.72 87 LYS A N 1
ATOM 705 C CA . LYS A 1 87 ? -0.483 0.405 22.775 1.00 61.72 87 LYS A CA 1
ATOM 706 C C . LYS A 1 87 ? -1.372 1.224 23.713 1.00 61.72 87 LYS A C 1
ATOM 708 O O . LYS A 1 87 ? -2.573 1.320 23.459 1.00 61.72 87 LYS A O 1
ATOM 713 N N . SER A 1 88 ? -0.814 1.765 24.797 1.00 58.44 88 SER A N 1
ATOM 714 C CA . SER A 1 88 ? -1.539 2.548 25.810 1.00 58.44 88 SER A CA 1
ATOM 715 C C . SER A 1 88 ? -1.862 3.972 25.353 1.00 58.44 88 SER A C 1
ATOM 717 O O . SER A 1 88 ? -2.889 4.512 25.749 1.00 58.44 88 SER A O 1
ATOM 719 N N . SER A 1 89 ? -1.028 4.552 24.489 1.00 62.94 89 SER A N 1
ATOM 720 C CA . SER A 1 89 ? -1.146 5.944 24.034 1.00 62.94 89 SER A CA 1
ATOM 721 C C . SER A 1 89 ? -1.929 6.093 22.730 1.00 62.94 89 SER A C 1
ATOM 723 O O . SER A 1 89 ? -2.332 7.200 22.389 1.00 62.94 89 SER A O 1
ATOM 725 N N . VAL A 1 90 ? -2.111 5.005 21.973 1.00 64.75 90 VAL A N 1
ATOM 726 C CA . VAL A 1 90 ? -2.833 5.026 20.694 1.00 64.75 90 VAL A CA 1
ATOM 727 C C . VAL A 1 90 ? -4.315 4.767 20.920 1.00 64.75 90 VAL A C 1
ATOM 729 O O . VAL A 1 90 ? -4.713 3.700 21.413 1.00 64.75 90 VAL A O 1
ATOM 732 N N . TYR A 1 91 ? -5.123 5.741 20.504 1.00 71.25 91 TYR A N 1
ATOM 733 C CA . TYR A 1 91 ? -6.567 5.699 20.642 1.00 71.25 91 TYR A CA 1
ATOM 734 C C . TYR A 1 91 ? -7.205 4.894 19.503 1.00 71.25 91 TYR A C 1
ATOM 736 O O . TYR A 1 91 ? -7.937 3.940 19.773 1.00 71.25 91 TYR A O 1
ATOM 744 N N . ARG A 1 92 ? -6.887 5.209 18.237 1.00 73.50 92 ARG A N 1
ATOM 745 C CA . ARG A 1 92 ? -7.364 4.468 17.050 1.00 73.50 92 ARG A CA 1
ATOM 746 C C . ARG A 1 92 ? -6.321 4.390 15.935 1.00 73.50 92 ARG A C 1
ATOM 748 O O . ARG A 1 92 ? -5.481 5.276 15.793 1.00 73.50 92 ARG A O 1
ATOM 755 N N . VAL A 1 93 ? -6.429 3.342 15.121 1.00 74.00 93 VAL A N 1
ATOM 756 C CA . VAL A 1 93 ? -5.604 3.078 13.938 1.00 74.00 93 VAL A CA 1
ATOM 757 C C . VAL A 1 93 ? -6.510 2.909 12.720 1.00 74.00 93 VAL A C 1
ATOM 759 O O . VAL A 1 93 ? -7.329 1.997 12.686 1.00 74.00 93 VAL A O 1
ATOM 762 N N . MET A 1 94 ? -6.358 3.765 11.715 1.00 79.38 94 MET A N 1
ATOM 763 C CA . MET A 1 94 ? -7.087 3.707 10.451 1.00 79.38 94 MET A CA 1
ATOM 764 C C . MET A 1 94 ? -6.185 3.159 9.346 1.00 79.38 94 MET A C 1
ATOM 766 O O . MET A 1 94 ? -5.168 3.769 9.017 1.00 79.38 94 MET A O 1
ATOM 770 N N . TYR A 1 95 ? -6.547 2.019 8.767 1.00 80.69 95 TYR A N 1
ATOM 771 C CA . TYR A 1 95 ? -5.853 1.400 7.643 1.00 80.69 95 TYR A CA 1
ATOM 772 C C . TYR A 1 95 ? -6.642 1.573 6.347 1.00 80.69 95 TYR A C 1
ATOM 774 O O . TYR A 1 95 ? -7.796 1.162 6.257 1.00 80.69 95 TYR A O 1
ATOM 782 N N . LEU A 1 96 ? -5.989 2.133 5.333 1.00 79.44 96 LEU A N 1
ATOM 783 C CA . LEU A 1 96 ? -6.505 2.258 3.976 1.00 79.44 96 LEU A CA 1
ATOM 784 C C . LEU A 1 96 ? -5.874 1.181 3.096 1.00 79.44 96 LEU A C 1
ATOM 786 O O . LEU A 1 96 ? -4.650 1.162 2.946 1.00 79.44 96 LEU A O 1
ATOM 790 N N . PHE A 1 97 ? -6.714 0.317 2.527 1.00 81.38 97 PHE A N 1
ATOM 791 C CA . PHE A 1 97 ? -6.332 -0.837 1.708 1.00 81.38 97 PHE A CA 1
ATOM 792 C C . PHE A 1 97 ? -5.312 -1.737 2.436 1.00 81.38 97 PHE A C 1
ATOM 794 O O . PHE A 1 97 ? -4.159 -1.850 2.017 1.00 81.38 97 PHE A O 1
ATOM 801 N N . PRO A 1 98 ? -5.688 -2.315 3.598 1.00 80.38 98 PRO A N 1
ATOM 802 C CA . PRO A 1 98 ? -4.756 -3.042 4.451 1.00 80.38 98 PRO A CA 1
ATOM 803 C C . PRO A 1 98 ? -4.306 -4.359 3.822 1.00 80.38 98 PRO A C 1
ATOM 805 O O . PRO A 1 98 ? -4.969 -5.388 3.940 1.00 80.38 98 PRO A O 1
ATOM 808 N N . THR A 1 99 ? -3.107 -4.358 3.257 1.00 81.75 99 THR A N 1
ATOM 809 C CA . THR A 1 99 ? -2.408 -5.586 2.886 1.00 81.75 99 THR A CA 1
ATOM 810 C C . THR A 1 99 ? -1.737 -6.202 4.119 1.00 81.75 99 THR A C 1
ATOM 812 O O . THR A 1 99 ? -0.543 -6.017 4.348 1.00 81.75 99 THR A O 1
ATOM 815 N N . VAL A 1 100 ? -2.514 -6.881 4.966 1.00 83.31 100 VAL A N 1
ATOM 816 C CA . VAL A 1 100 ? -2.040 -7.443 6.253 1.00 83.31 100 VAL A CA 1
ATOM 817 C C . VAL A 1 100 ? -1.940 -8.969 6.267 1.00 83.31 100 VAL A C 1
ATOM 819 O O . VAL A 1 100 ? -1.498 -9.533 7.264 1.00 83.31 100 VAL A O 1
ATOM 822 N N . MET A 1 101 ? -2.349 -9.634 5.185 1.00 84.00 101 MET A N 1
ATOM 823 C CA . MET A 1 101 ? -2.246 -11.084 5.016 1.00 84.00 101 MET A CA 1
ATOM 824 C C . MET A 1 101 ? -2.158 -11.459 3.532 1.00 84.00 101 MET A C 1
ATOM 826 O O . MET A 1 101 ? -2.652 -10.730 2.672 1.00 84.00 101 MET A O 1
ATOM 830 N N . GLU A 1 102 ? -1.559 -12.614 3.254 1.00 87.94 102 GLU A N 1
ATOM 831 C CA . GLU A 1 102 ? -1.596 -13.344 1.982 1.00 87.94 102 GLU A CA 1
ATOM 832 C C . GLU A 1 102 ? -1.454 -12.506 0.690 1.00 87.94 102 GLU A C 1
ATOM 834 O O . GLU A 1 102 ? -2.099 -12.809 -0.319 1.00 87.94 102 GLU A O 1
ATOM 839 N N . ILE A 1 103 ? -0.601 -11.472 0.659 1.00 85.81 103 ILE A N 1
ATOM 840 C CA . ILE A 1 103 ? -0.481 -10.594 -0.528 1.00 85.81 103 ILE A CA 1
ATOM 841 C C . ILE A 1 103 ? -0.060 -11.376 -1.781 1.00 85.81 103 ILE A C 1
ATOM 843 O O . ILE A 1 103 ? -0.536 -11.100 -2.884 1.00 85.81 103 ILE A O 1
ATOM 847 N N . ALA A 1 104 ? 0.773 -12.407 -1.619 1.00 86.44 104 ALA A N 1
ATOM 848 C CA . ALA A 1 104 ? 1.196 -13.283 -2.709 1.00 86.44 104 ALA A CA 1
ATOM 849 C C . ALA A 1 104 ? 0.030 -14.061 -3.349 1.00 86.44 104 ALA A C 1
ATOM 851 O O . ALA A 1 104 ? 0.092 -14.387 -4.534 1.00 86.44 104 ALA A O 1
ATOM 852 N N . LYS A 1 105 ? -1.037 -14.345 -2.587 1.00 89.62 105 LYS A N 1
ATOM 853 C CA . LYS A 1 105 ? -2.230 -15.066 -3.065 1.00 89.62 105 LYS A CA 1
ATOM 854 C C . LYS A 1 105 ? -3.282 -14.140 -3.682 1.00 89.62 105 LYS A C 1
ATOM 856 O O . LYS A 1 105 ? -4.279 -14.627 -4.212 1.00 89.62 105 LYS A O 1
ATOM 861 N N . SER A 1 106 ? -3.079 -12.823 -3.629 1.00 89.50 106 SER A N 1
ATOM 862 C CA . SER A 1 106 ? -3.963 -11.862 -4.293 1.00 89.50 106 SER A CA 1
ATOM 863 C C . SER A 1 106 ? -3.977 -12.071 -5.818 1.00 89.50 106 SER A C 1
ATOM 865 O O . SER A 1 106 ? -3.014 -12.615 -6.374 1.00 89.50 106 SER A O 1
ATOM 867 N N . PRO A 1 107 ? -5.032 -11.627 -6.530 1.00 90.38 107 PRO A N 1
ATOM 868 C CA . PRO A 1 107 ? -5.077 -11.688 -7.990 1.00 90.38 107 PRO A CA 1
ATOM 869 C C . PRO A 1 107 ? -3.817 -11.119 -8.656 1.00 90.38 107 PRO A C 1
ATOM 871 O O . PRO A 1 107 ? -3.217 -11.777 -9.507 1.00 90.38 107 PRO A O 1
ATOM 874 N N . ASN A 1 108 ? -3.360 -9.938 -8.227 1.00 88.06 108 ASN A N 1
ATOM 875 C CA . ASN A 1 108 ? -2.131 -9.338 -8.743 1.00 88.06 108 ASN A CA 1
ATOM 876 C C . ASN A 1 108 ? -0.877 -10.095 -8.297 1.00 88.06 108 ASN A C 1
ATOM 878 O O . ASN A 1 108 ? 0.022 -10.285 -9.114 1.00 88.06 108 ASN A O 1
ATOM 882 N N . GLY A 1 109 ? -0.825 -10.573 -7.051 1.00 87.31 109 GLY A N 1
ATOM 883 C CA . GLY A 1 109 ? 0.274 -11.403 -6.552 1.00 87.31 109 GLY A CA 1
ATOM 884 C C . GLY A 1 109 ? 0.503 -12.648 -7.411 1.00 87.31 109 GLY A C 1
ATOM 885 O O . GLY A 1 109 ? 1.632 -12.928 -7.815 1.00 87.31 109 GLY A O 1
ATOM 886 N N . ASN A 1 110 ? -0.575 -13.336 -7.794 1.00 90.69 110 ASN A N 1
ATOM 887 C CA . ASN A 1 110 ? -0.497 -14.519 -8.648 1.00 90.69 110 ASN A CA 1
ATOM 888 C C . ASN A 1 110 ? -0.215 -14.169 -10.120 1.00 90.69 110 ASN A C 1
ATOM 890 O O . ASN A 1 110 ? 0.636 -14.804 -10.746 1.00 90.69 110 ASN A O 1
ATOM 894 N N . ASN A 1 111 ? -0.883 -13.150 -10.672 1.00 91.12 111 ASN A N 1
ATOM 895 C CA . ASN A 1 111 ? -0.703 -12.743 -12.073 1.00 91.12 111 ASN A CA 1
ATOM 896 C C . ASN A 1 111 ? 0.712 -12.220 -12.350 1.00 91.12 111 ASN A C 1
ATOM 898 O O . ASN A 1 111 ? 1.262 -12.444 -13.427 1.00 91.12 111 ASN A O 1
ATOM 902 N N . LEU A 1 112 ? 1.319 -11.547 -11.372 1.00 89.75 112 LEU A N 1
ATOM 903 C CA . LEU A 1 112 ? 2.645 -10.945 -11.488 1.00 89.75 112 LEU A CA 1
ATOM 904 C C . LEU A 1 112 ? 3.744 -11.794 -10.834 1.00 89.75 112 LEU A C 1
ATOM 906 O O . LEU A 1 112 ? 4.893 -11.367 -10.794 1.00 89.75 112 LEU A O 1
ATOM 910 N N . LYS A 1 113 ? 3.457 -13.020 -10.375 1.00 90.12 113 LYS A N 1
ATOM 911 C CA . LYS A 1 113 ? 4.447 -13.881 -9.694 1.00 90.12 113 LYS A CA 1
ATOM 912 C C . LYS A 1 113 ? 5.742 -14.076 -10.484 1.00 90.12 113 LYS A C 1
ATOM 914 O O . LYS A 1 113 ? 6.824 -14.139 -9.908 1.00 90.12 113 LYS A O 1
ATOM 919 N N . LEU A 1 114 ? 5.636 -14.154 -11.815 1.00 91.19 114 LEU A N 1
ATOM 920 C CA . LEU A 1 114 ? 6.792 -14.305 -12.694 1.00 91.19 114 LEU A CA 1
ATOM 921 C C . LEU A 1 114 ? 7.671 -13.058 -12.672 1.00 91.19 114 LEU A C 1
ATOM 923 O O . LEU A 1 114 ? 8.886 -13.202 -12.722 1.00 91.19 114 LEU A O 1
ATOM 927 N N . LEU A 1 115 ? 7.085 -11.864 -12.552 1.00 90.00 115 LEU A N 1
ATOM 928 C CA . LEU A 1 115 ? 7.814 -10.598 -12.471 1.00 90.00 115 LEU A CA 1
ATOM 929 C C . LEU A 1 115 ? 8.660 -10.512 -11.195 1.00 90.00 115 LEU A C 1
ATOM 931 O O . LEU A 1 115 ? 9.764 -9.977 -11.233 1.00 90.00 115 LEU A O 1
ATOM 935 N N . PHE A 1 116 ? 8.168 -11.069 -10.088 1.00 88.88 116 PHE A N 1
ATOM 936 C CA . PHE A 1 116 ? 8.844 -11.031 -8.787 1.00 88.88 116 PHE A CA 1
ATOM 937 C C . PHE A 1 116 ? 9.864 -12.160 -8.579 1.00 88.88 116 PHE A C 1
ATOM 939 O O . PHE A 1 116 ? 10.507 -12.234 -7.531 1.00 88.88 116 PHE A O 1
ATOM 946 N N . ASN A 1 117 ? 10.063 -13.032 -9.573 1.00 92.25 117 ASN A N 1
ATOM 947 C CA . ASN A 1 117 ? 11.154 -14.002 -9.555 1.00 92.25 117 ASN A CA 1
ATOM 948 C C . ASN A 1 117 ? 12.509 -13.269 -9.685 1.00 92.25 117 ASN A C 1
ATOM 950 O O . ASN A 1 117 ? 12.642 -12.442 -10.584 1.00 92.25 117 ASN A O 1
ATOM 954 N N . PRO A 1 118 ? 13.538 -13.582 -8.869 1.00 92.19 118 PRO A N 1
ATOM 955 C CA . PRO A 1 118 ? 14.850 -12.923 -8.944 1.00 92.19 118 PRO A CA 1
ATOM 956 C C . PRO A 1 118 ? 15.476 -12.893 -10.345 1.00 92.19 118 PRO A C 1
ATOM 958 O O . PRO A 1 118 ? 16.099 -11.898 -10.712 1.00 92.19 118 PRO A O 1
ATOM 961 N N . ILE A 1 119 ? 15.287 -13.950 -11.138 1.00 94.38 119 ILE A N 1
ATOM 962 C CA . ILE A 1 119 ? 15.778 -14.023 -12.519 1.00 94.38 119 ILE A CA 1
ATOM 963 C C . ILE A 1 119 ? 15.057 -12.982 -13.383 1.00 94.38 119 ILE A C 1
ATOM 965 O O . ILE A 1 119 ? 15.699 -12.179 -14.058 1.00 94.38 119 ILE A O 1
ATOM 969 N N . SER A 1 120 ? 13.725 -12.946 -13.322 1.00 93.69 120 SER A N 1
ATOM 970 C CA . SER A 1 120 ? 12.916 -11.969 -14.054 1.00 93.69 120 SER A CA 1
ATOM 971 C C . SER A 1 120 ? 13.207 -10.536 -13.621 1.00 93.69 120 SER A C 1
ATOM 973 O O . SER A 1 120 ? 13.299 -9.663 -14.478 1.00 93.69 120 SER A O 1
ATOM 975 N N . ILE A 1 121 ? 13.404 -10.293 -12.320 1.00 92.31 121 ILE A N 1
ATOM 976 C CA . ILE A 1 121 ? 13.798 -8.980 -11.791 1.00 92.31 121 ILE A CA 1
ATOM 977 C C . ILE A 1 121 ? 15.091 -8.526 -12.468 1.00 92.31 121 ILE A C 1
ATOM 979 O O . ILE A 1 121 ? 15.139 -7.425 -13.013 1.00 92.31 121 ILE A O 1
ATOM 983 N N . HIS A 1 122 ? 16.112 -9.384 -12.503 1.00 92.75 122 HIS A N 1
ATOM 984 C CA . HIS A 1 122 ? 17.385 -9.054 -13.137 1.00 92.75 122 HIS A CA 1
ATOM 985 C C . HIS A 1 122 ? 17.223 -8.724 -14.630 1.00 92.75 122 HIS A C 1
ATOM 987 O O . HIS A 1 122 ? 17.728 -7.697 -15.091 1.00 92.75 122 HIS A O 1
ATOM 993 N N . PHE A 1 123 ? 16.455 -9.531 -15.372 1.00 94.69 123 PHE A N 1
ATOM 994 C CA . PHE A 1 123 ? 16.159 -9.263 -16.783 1.00 94.69 123 PHE A CA 1
ATOM 995 C C . PHE A 1 123 ? 15.415 -7.942 -16.991 1.00 94.69 123 PHE A C 1
ATOM 997 O O . PHE A 1 123 ? 15.778 -7.174 -17.882 1.00 94.69 123 PHE A O 1
ATOM 1004 N N . VAL A 1 124 ? 14.414 -7.640 -16.163 1.00 93.31 124 VAL A N 1
ATOM 1005 C CA . VAL A 1 124 ? 13.674 -6.372 -16.225 1.00 93.31 124 VAL A CA 1
ATOM 1006 C C . VAL A 1 124 ? 14.600 -5.194 -15.937 1.00 93.31 124 VAL A C 1
ATOM 1008 O O . VAL A 1 124 ? 14.546 -4.191 -16.644 1.00 93.31 124 VAL A O 1
ATOM 1011 N N . CYS A 1 125 ? 15.496 -5.308 -14.958 1.00 91.62 125 CYS A N 1
ATOM 1012 C CA . CYS A 1 125 ? 16.457 -4.255 -14.648 1.00 91.62 125 CYS A CA 1
ATOM 1013 C C . CYS A 1 125 ? 17.445 -4.005 -15.801 1.00 91.62 125 CYS A C 1
ATOM 1015 O O . CYS A 1 125 ? 17.714 -2.845 -16.126 1.00 91.62 125 CYS A O 1
ATOM 1017 N N . ILE A 1 126 ? 17.945 -5.062 -16.455 1.00 93.19 126 ILE A N 1
ATOM 1018 C CA . ILE A 1 126 ? 18.778 -4.940 -17.664 1.00 93.19 126 ILE A CA 1
ATOM 1019 C C . ILE A 1 126 ? 17.986 -4.273 -18.790 1.00 93.19 126 ILE A C 1
ATOM 1021 O O . ILE A 1 126 ? 18.467 -3.312 -19.389 1.00 93.19 126 ILE A O 1
ATOM 1025 N N . LEU A 1 127 ? 16.762 -4.741 -19.050 1.00 92.19 127 LEU A N 1
ATOM 1026 C CA . LEU A 1 127 ? 15.893 -4.193 -20.089 1.00 92.19 127 LEU A CA 1
ATOM 1027 C C . LEU A 1 127 ? 15.632 -2.701 -19.867 1.00 92.19 127 LEU A C 1
ATOM 1029 O O . LEU A 1 127 ? 15.737 -1.911 -20.801 1.00 92.19 127 LEU A O 1
ATOM 1033 N N . VAL A 1 128 ? 15.362 -2.296 -18.626 1.00 89.31 128 VAL A N 1
ATOM 1034 C CA . VAL A 1 128 ? 15.202 -0.886 -18.252 1.00 89.31 128 VAL A CA 1
ATOM 1035 C C . VAL A 1 128 ? 16.480 -0.087 -18.525 1.00 89.31 128 VAL A C 1
ATOM 1037 O O . VAL A 1 128 ? 16.403 1.024 -19.051 1.00 89.31 128 VAL A O 1
ATOM 1040 N N . GLY A 1 129 ? 17.655 -0.648 -18.224 1.00 87.94 129 GLY A N 1
ATOM 1041 C CA . GLY A 1 129 ? 18.946 -0.041 -18.557 1.00 87.94 129 GLY A CA 1
ATOM 1042 C C . GLY A 1 129 ? 19.140 0.156 -20.064 1.00 87.94 129 GLY A C 1
ATOM 1043 O O . GLY A 1 129 ? 19.548 1.236 -20.491 1.00 87.94 129 GLY A O 1
ATOM 1044 N N . ILE A 1 130 ? 18.774 -0.845 -20.870 1.00 90.00 130 ILE A N 1
ATOM 1045 C CA . ILE A 1 130 ? 18.820 -0.779 -22.339 1.00 90.00 130 ILE A CA 1
ATOM 1046 C C . ILE A 1 130 ? 17.841 0.275 -22.865 1.00 90.00 130 ILE A C 1
ATOM 1048 O O . ILE A 1 130 ? 18.228 1.118 -23.668 1.00 90.00 130 ILE A O 1
ATOM 1052 N N . ILE A 1 131 ? 16.593 0.287 -22.386 1.00 87.81 131 ILE A N 1
ATOM 1053 C CA . ILE A 1 131 ? 15.585 1.286 -22.777 1.00 87.81 131 ILE A CA 1
ATOM 1054 C C . ILE A 1 131 ? 16.081 2.696 -22.447 1.00 87.81 131 ILE A C 1
ATOM 1056 O O . ILE A 1 131 ? 15.982 3.600 -23.277 1.00 87.81 131 ILE A O 1
ATOM 1060 N N . ARG A 1 132 ? 16.659 2.886 -21.257 1.00 86.19 132 ARG A N 1
ATOM 1061 C CA . ARG A 1 132 ? 17.246 4.167 -20.861 1.00 86.19 132 ARG A CA 1
ATOM 1062 C C . ARG A 1 132 ? 18.398 4.575 -21.773 1.00 86.19 132 ARG A C 1
ATOM 1064 O O . ARG A 1 132 ? 18.501 5.756 -22.091 1.00 86.19 132 ARG A O 1
ATOM 1071 N N . PHE A 1 133 ? 19.249 3.633 -22.165 1.00 86.88 133 PHE A N 1
ATOM 1072 C CA . PHE A 1 133 ? 20.356 3.889 -23.082 1.00 86.88 133 PHE A CA 1
ATOM 1073 C C . PHE A 1 133 ? 19.864 4.268 -24.488 1.00 86.88 133 PHE A C 1
ATOM 1075 O O . PHE A 1 133 ? 20.367 5.228 -25.062 1.00 86.88 133 PHE A O 1
ATOM 1082 N N . LEU A 1 134 ? 18.857 3.564 -25.015 1.00 87.88 134 LEU A N 1
ATOM 1083 C CA . LEU A 1 134 ? 18.351 3.761 -26.377 1.00 87.88 134 LEU A CA 1
ATOM 1084 C C . LEU A 1 134 ? 17.488 5.020 -26.539 1.00 87.88 134 LEU A C 1
ATOM 1086 O O . LEU A 1 134 ? 17.613 5.721 -27.538 1.00 87.88 134 LEU A O 1
ATOM 1090 N N . PHE A 1 135 ? 16.597 5.299 -25.585 1.00 82.56 135 PHE A N 1
ATOM 1091 C CA . PHE A 1 135 ? 15.559 6.331 -25.739 1.00 82.56 135 PHE A CA 1
ATOM 1092 C C . PHE A 1 135 ? 15.735 7.536 -24.808 1.00 82.56 135 PHE A C 1
ATOM 1094 O O . PHE A 1 135 ? 15.093 8.572 -24.996 1.00 82.56 135 PHE A O 1
ATOM 1101 N N . GLY A 1 136 ? 16.592 7.412 -23.794 1.00 76.81 136 GLY A N 1
ATOM 1102 C CA . GLY A 1 136 ? 16.774 8.428 -22.765 1.00 76.81 136 GLY A CA 1
ATOM 1103 C C . GLY A 1 136 ? 15.524 8.670 -21.894 1.00 76.81 136 GLY A C 1
ATOM 1104 O O . GLY A 1 136 ? 14.425 8.186 -22.176 1.00 76.81 136 GLY A O 1
ATOM 1105 N N . PRO A 1 137 ? 15.650 9.449 -20.804 1.00 72.12 137 PRO A N 1
ATOM 1106 C CA . PRO A 1 137 ? 14.522 9.749 -19.913 1.00 72.12 137 PRO A CA 1
ATOM 1107 C C . PRO A 1 137 ? 13.393 10.568 -20.565 1.00 72.12 137 PRO A C 1
ATOM 1109 O O . PRO A 1 137 ? 12.242 10.506 -20.126 1.00 72.12 137 PRO A O 1
ATOM 1112 N N . SER A 1 138 ? 13.701 11.334 -21.613 1.00 74.25 138 SER A N 1
ATOM 1113 C CA . SER A 1 138 ? 12.775 12.282 -22.248 1.00 74.25 138 SER A CA 1
ATOM 1114 C C . SER A 1 138 ? 11.633 11.595 -23.007 1.00 74.25 138 SER A C 1
ATOM 1116 O O . SER A 1 138 ? 10.484 12.040 -22.936 1.00 74.25 138 SER A O 1
ATOM 1118 N N . ALA A 1 139 ? 11.913 10.475 -23.683 1.00 73.88 139 ALA A N 1
ATOM 1119 C CA . ALA A 1 139 ? 10.898 9.715 -24.414 1.00 73.88 139 ALA A CA 1
ATOM 1120 C C . ALA A 1 139 ? 9.859 9.102 -23.460 1.00 73.88 139 ALA A C 1
ATOM 1122 O O . ALA A 1 139 ? 8.654 9.238 -23.669 1.00 73.88 139 ALA A O 1
ATOM 1123 N N . LEU A 1 140 ? 10.312 8.510 -22.351 1.00 71.44 140 LEU A N 1
ATOM 1124 C CA . LEU A 1 140 ? 9.409 7.919 -21.363 1.00 71.44 140 LEU A CA 1
ATOM 1125 C C . LEU A 1 140 ? 8.642 8.980 -20.570 1.00 71.44 140 LEU A C 1
ATOM 1127 O O . LEU A 1 140 ? 7.478 8.771 -20.248 1.00 71.44 140 LEU A O 1
ATOM 1131 N N . THR A 1 141 ? 9.253 10.140 -20.309 1.00 70.50 141 THR A N 1
ATOM 1132 C CA . THR A 1 141 ? 8.548 11.301 -19.739 1.00 70.50 141 THR A CA 1
ATOM 1133 C C . THR A 1 141 ? 7.372 11.703 -20.625 1.00 70.50 141 THR A C 1
ATOM 1135 O O . THR A 1 141 ? 6.288 11.969 -20.113 1.00 70.50 141 THR A O 1
ATOM 1138 N N . SER A 1 142 ? 7.557 11.673 -21.946 1.00 73.62 142 SER A N 1
ATOM 1139 C CA . SER A 1 142 ? 6.490 11.961 -22.908 1.00 73.62 142 SER A CA 1
ATOM 1140 C C . SER A 1 142 ? 5.386 10.897 -22.850 1.00 73.62 142 SER A C 1
ATOM 1142 O O . SER A 1 142 ? 4.214 11.245 -22.732 1.00 73.62 142 SER A O 1
ATOM 1144 N N . MET A 1 143 ? 5.731 9.605 -22.799 1.00 74.38 143 MET A N 1
ATOM 1145 C CA . MET A 1 143 ? 4.737 8.526 -22.647 1.00 74.38 143 MET A CA 1
ATOM 1146 C C . MET A 1 143 ? 3.975 8.600 -21.313 1.00 74.38 143 MET A C 1
ATOM 1148 O O . MET A 1 143 ? 2.754 8.459 -21.279 1.00 74.38 143 MET A O 1
ATOM 1152 N N . ILE A 1 144 ? 4.679 8.870 -20.211 1.00 70.69 144 ILE A N 1
ATOM 1153 C CA . ILE A 1 144 ? 4.083 9.052 -18.882 1.00 70.69 144 ILE A CA 1
ATOM 1154 C C . ILE A 1 144 ? 3.214 10.310 -18.860 1.00 70.69 144 ILE A C 1
ATOM 1156 O O . ILE A 1 144 ? 2.161 10.290 -18.240 1.00 70.69 144 ILE A O 1
ATOM 1160 N N . SER A 1 145 ? 3.589 11.383 -19.561 1.00 68.19 145 SER A N 1
ATOM 1161 C CA . SER A 1 145 ? 2.777 12.605 -19.633 1.00 68.19 145 SER A CA 1
ATOM 1162 C C . SER A 1 145 ? 1.434 12.405 -20.340 1.00 68.19 145 SER A C 1
ATOM 1164 O O . SER A 1 145 ? 0.465 13.069 -19.982 1.00 68.19 145 SER A O 1
ATOM 1166 N N . ILE A 1 146 ? 1.360 11.454 -21.279 1.00 70.12 146 ILE A N 1
ATOM 1167 C CA . ILE A 1 146 ? 0.111 11.080 -21.955 1.00 70.12 146 ILE A CA 1
ATOM 1168 C C . ILE A 1 146 ? -0.815 10.325 -20.993 1.00 70.12 146 ILE A C 1
ATOM 1170 O O . ILE A 1 146 ? -2.023 10.545 -21.003 1.00 70.12 146 ILE A O 1
ATOM 1174 N N . ARG A 1 147 ? -0.257 9.449 -20.147 1.00 69.44 147 ARG A N 1
ATOM 1175 C CA . ARG A 1 147 ? -1.036 8.615 -19.218 1.00 69.44 147 ARG A CA 1
ATOM 1176 C C . ARG A 1 147 ? -1.381 9.319 -17.901 1.00 69.44 147 ARG A C 1
ATOM 1178 O O . ARG A 1 147 ? -2.489 9.171 -17.406 1.00 69.44 147 ARG A O 1
ATOM 1185 N N . GLU A 1 148 ? -0.445 10.086 -17.355 1.00 67.69 148 GLU A N 1
ATOM 1186 C CA . GLU A 1 148 ? -0.495 10.720 -16.030 1.00 67.69 148 GLU A CA 1
ATOM 1187 C C . GLU A 1 148 ? -0.544 12.252 -16.164 1.00 67.69 148 GLU A C 1
ATOM 1189 O O . GLU A 1 148 ? 0.212 13.001 -15.532 1.00 67.69 148 GLU A O 1
ATOM 1194 N N . SER A 1 149 ? -1.417 12.744 -17.045 1.00 66.19 149 SER A N 1
ATOM 1195 C CA . SER A 1 149 ? -1.550 14.175 -17.350 1.00 66.19 149 SER A CA 1
ATOM 1196 C C . SER A 1 149 ? -1.928 15.021 -16.124 1.00 66.19 149 SER A C 1
ATOM 1198 O O . SER A 1 149 ? -1.565 16.197 -16.054 1.00 66.19 149 SER A O 1
ATOM 1200 N N . SER A 1 150 ? -2.560 14.404 -15.122 1.00 64.69 150 SER A N 1
ATOM 1201 C CA . SER A 1 150 ? -2.959 15.008 -13.846 1.00 64.69 150 SER A CA 1
ATOM 1202 C C . SER A 1 150 ? -1.805 15.252 -12.862 1.00 64.69 150 SER A C 1
ATOM 1204 O O . SER A 1 150 ? -1.959 16.056 -11.944 1.00 64.69 150 SER A O 1
ATOM 1206 N N . MET A 1 151 ? -0.648 14.599 -13.025 1.00 66.31 151 MET A N 1
ATOM 1207 C CA . MET A 1 151 ? 0.473 14.734 -12.086 1.00 66.31 151 MET A CA 1
ATOM 1208 C C . MET A 1 151 ? 1.343 15.969 -12.404 1.00 66.31 151 MET A C 1
ATOM 1210 O O . MET A 1 151 ? 1.672 16.188 -13.565 1.00 66.31 151 MET A O 1
ATOM 1214 N N . PRO A 1 152 ? 1.804 16.767 -11.421 1.00 74.06 152 PRO A N 1
ATOM 1215 C CA . PRO A 1 152 ? 2.712 17.890 -11.675 1.00 74.06 152 PRO A CA 1
ATOM 1216 C C . PRO A 1 152 ? 3.952 17.505 -12.503 1.00 74.06 152 PRO A C 1
ATOM 1218 O O . PRO A 1 152 ? 4.570 16.464 -12.272 1.00 74.06 152 PRO A O 1
ATOM 1221 N N . GLN A 1 153 ? 4.362 18.367 -13.446 1.00 73.88 153 GLN A N 1
ATOM 1222 C CA . GLN A 1 153 ? 5.434 18.062 -14.412 1.00 73.88 153 GLN A CA 1
ATOM 1223 C C . GLN A 1 153 ? 6.749 17.627 -13.748 1.00 73.88 153 GLN A C 1
ATOM 1225 O O . GLN A 1 153 ? 7.402 16.700 -14.220 1.00 73.88 153 GLN A O 1
ATOM 1230 N N . HIS A 1 154 ? 7.141 18.267 -12.645 1.00 73.94 154 HIS A N 1
ATOM 1231 C CA . HIS A 1 154 ? 8.378 17.926 -11.942 1.00 73.94 154 HIS A CA 1
ATOM 1232 C C . HIS A 1 154 ? 8.328 16.512 -11.332 1.00 73.94 154 HIS A C 1
ATOM 1234 O O . HIS A 1 154 ? 9.315 15.779 -11.414 1.00 73.94 154 HIS A O 1
ATOM 1240 N N . LEU A 1 155 ? 7.171 16.086 -10.807 1.00 72.06 155 LEU A N 1
ATOM 1241 C CA . LEU A 1 155 ? 6.963 14.723 -10.310 1.00 72.06 155 LEU A CA 1
ATOM 1242 C C . LEU A 1 155 ? 6.946 13.709 -11.454 1.00 72.06 155 LEU A C 1
ATOM 1244 O O . LEU A 1 155 ? 7.528 12.638 -11.311 1.00 72.06 155 LEU A O 1
ATOM 1248 N N . ARG A 1 156 ? 6.372 14.060 -12.614 1.00 71.81 156 ARG A N 1
ATOM 1249 C CA . ARG A 1 156 ? 6.425 13.213 -13.822 1.00 71.81 156 ARG A CA 1
ATOM 1250 C C . ARG A 1 156 ? 7.846 12.962 -14.281 1.00 71.81 156 ARG A C 1
ATOM 1252 O O . ARG A 1 156 ? 8.208 11.815 -14.521 1.00 71.81 156 ARG A O 1
ATOM 1259 N N . ASN A 1 157 ? 8.652 14.015 -14.360 1.00 76.12 157 ASN A N 1
ATOM 1260 C CA . ASN A 1 157 ? 10.047 13.910 -14.776 1.00 76.12 157 ASN A CA 1
ATOM 1261 C C . ASN A 1 157 ? 10.845 13.049 -13.790 1.00 76.12 157 ASN A C 1
ATOM 1263 O O . ASN A 1 157 ? 11.600 12.168 -14.200 1.00 76.12 157 ASN A O 1
ATOM 1267 N N . MET A 1 158 ? 10.649 13.272 -12.486 1.00 78.75 158 MET A N 1
ATOM 1268 C CA . MET A 1 158 ? 11.299 12.486 -11.439 1.00 78.75 158 MET A CA 1
ATOM 1269 C C . MET A 1 158 ? 10.887 11.013 -11.516 1.00 78.75 158 MET A C 1
ATOM 1271 O O . MET A 1 158 ? 11.755 10.140 -11.533 1.00 78.75 158 MET A O 1
ATOM 1275 N N . PHE A 1 159 ? 9.588 10.737 -11.642 1.00 76.56 159 PHE A N 1
ATOM 1276 C CA . PHE A 1 159 ? 9.060 9.385 -11.776 1.00 76.56 159 PHE A CA 1
ATOM 1277 C C . PHE A 1 159 ? 9.602 8.691 -13.028 1.00 76.56 159 PHE A C 1
ATOM 1279 O O . PHE A 1 159 ? 10.116 7.584 -12.926 1.00 76.56 159 PHE A O 1
ATOM 1286 N N . ALA A 1 160 ? 9.577 9.346 -14.190 1.00 78.56 160 ALA A N 1
ATOM 1287 C CA . ALA A 1 160 ? 10.130 8.800 -15.428 1.00 78.56 160 ALA A CA 1
ATOM 1288 C C . ALA A 1 160 ? 11.623 8.470 -15.288 1.00 78.56 160 ALA A C 1
ATOM 1290 O O . ALA A 1 160 ? 12.069 7.384 -15.662 1.00 78.56 160 ALA A O 1
ATOM 1291 N N . TYR A 1 161 ? 12.393 9.377 -14.686 1.00 81.19 161 TYR A N 1
ATOM 1292 C CA . TYR A 1 161 ? 13.822 9.184 -14.467 1.00 81.19 161 TYR A CA 1
ATOM 1293 C C . TYR A 1 161 ? 14.116 8.028 -13.501 1.00 81.19 161 TYR A C 1
ATOM 1295 O O . TYR A 1 161 ? 15.016 7.218 -13.738 1.00 81.19 161 TYR A O 1
ATOM 1303 N N . LYS A 1 162 ? 13.357 7.935 -12.404 1.00 82.25 162 LYS A N 1
ATOM 1304 C CA . LYS A 1 162 ? 13.519 6.888 -11.388 1.00 82.25 162 LYS A CA 1
ATOM 1305 C C . LYS A 1 162 ? 13.047 5.527 -11.892 1.00 82.25 162 LYS A C 1
ATOM 1307 O O . LYS A 1 162 ? 13.755 4.553 -11.655 1.00 82.25 162 LYS A O 1
ATOM 1312 N N . SER A 1 163 ? 11.944 5.469 -12.631 1.00 80.62 163 SER A N 1
ATOM 1313 C CA . SER A 1 163 ? 11.422 4.248 -13.264 1.00 80.62 163 SER A CA 1
ATOM 1314 C C . SER A 1 163 ? 12.356 3.683 -14.334 1.00 80.62 163 SER A C 1
ATOM 1316 O O . SER A 1 163 ? 12.308 2.492 -14.620 1.00 80.62 163 SER A O 1
ATOM 1318 N N . LEU A 1 164 ? 13.251 4.511 -14.881 1.00 83.00 164 LEU A N 1
ATOM 1319 C CA . LEU A 1 164 ? 14.309 4.094 -15.803 1.00 83.00 164 LEU A CA 1
ATOM 1320 C C . LEU A 1 164 ? 15.658 3.815 -15.126 1.00 83.00 164 LEU A C 1
ATOM 1322 O O . LEU A 1 164 ? 16.689 3.699 -15.789 1.00 83.00 164 LEU A O 1
ATOM 1326 N N . SER A 1 165 ? 15.705 3.753 -13.800 1.00 84.31 165 SER A N 1
ATOM 1327 C CA . SER A 1 165 ? 16.937 3.446 -13.081 1.00 84.31 165 SER A CA 1
ATOM 1328 C C . SER A 1 165 ? 16.988 1.970 -12.716 1.00 84.31 165 SER A C 1
ATOM 1330 O O . SER A 1 165 ? 16.118 1.494 -11.988 1.00 84.31 165 SER A O 1
ATOM 1332 N N . TYR A 1 166 ? 18.055 1.280 -13.136 1.00 88.44 166 TYR A N 1
ATOM 1333 C CA . TYR A 1 166 ? 18.336 -0.103 -12.735 1.00 88.44 166 TYR A CA 1
ATOM 1334 C C . TYR A 1 166 ? 18.182 -0.282 -11.219 1.00 88.44 166 TYR A C 1
ATOM 1336 O O . TYR A 1 166 ? 17.448 -1.154 -10.765 1.00 88.44 166 TYR A O 1
ATOM 1344 N N . SER A 1 167 ? 18.829 0.587 -10.432 1.00 84.44 167 SER A N 1
ATOM 1345 C CA . SER A 1 167 ? 18.842 0.489 -8.970 1.00 84.44 167 SER A CA 1
ATOM 1346 C C . SER A 1 167 ? 17.459 0.683 -8.356 1.00 84.44 167 SER A C 1
ATOM 1348 O O . SER A 1 167 ? 17.071 -0.072 -7.471 1.00 84.44 167 SER A O 1
ATOM 1350 N N . THR A 1 168 ? 16.688 1.655 -8.847 1.00 82.56 168 THR A N 1
ATOM 1351 C CA . THR A 1 168 ? 15.335 1.915 -8.345 1.00 82.56 168 THR A C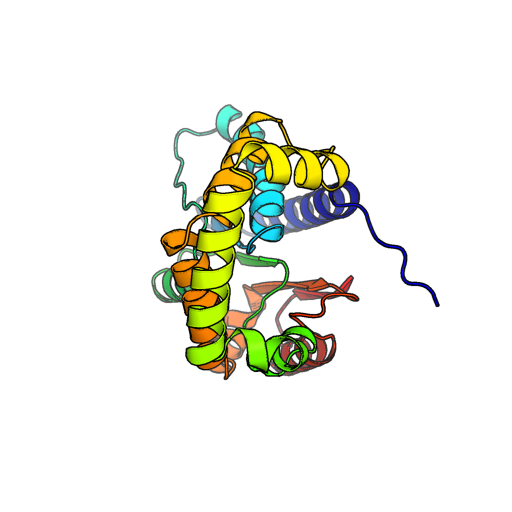A 1
ATOM 1352 C C . THR A 1 168 ? 14.418 0.739 -8.647 1.00 82.56 168 THR A C 1
ATOM 1354 O O . THR A 1 168 ? 13.717 0.281 -7.751 1.00 82.56 168 THR A O 1
ATOM 1357 N N . VAL A 1 169 ? 14.433 0.236 -9.886 1.00 85.12 169 VAL A N 1
ATOM 1358 C CA . VAL A 1 169 ? 13.582 -0.888 -10.300 1.00 85.12 169 VAL A CA 1
ATOM 1359 C C . VAL A 1 169 ? 13.968 -2.157 -9.546 1.00 85.12 169 VAL A C 1
ATOM 1361 O O . VAL A 1 169 ? 13.088 -2.848 -9.039 1.00 85.12 169 VAL A O 1
ATOM 1364 N N . ASN A 1 170 ? 15.267 -2.421 -9.388 1.00 86.19 170 ASN A N 1
ATOM 1365 C CA . ASN A 1 170 ? 15.749 -3.557 -8.608 1.00 86.19 170 ASN A CA 1
ATOM 1366 C C . ASN A 1 170 ? 15.272 -3.476 -7.154 1.00 86.19 170 ASN A C 1
ATOM 1368 O O . ASN A 1 170 ? 14.749 -4.453 -6.627 1.00 86.19 170 ASN A O 1
ATOM 1372 N N . ASN A 1 171 ? 15.412 -2.315 -6.510 1.00 83.69 171 ASN A N 1
ATOM 1373 C CA . ASN A 1 171 ? 14.972 -2.135 -5.128 1.00 83.69 171 ASN A CA 1
ATOM 1374 C C . ASN A 1 171 ? 13.452 -2.278 -5.006 1.00 83.69 171 ASN A C 1
ATOM 1376 O O . ASN A 1 171 ? 12.978 -3.000 -4.139 1.00 83.69 171 ASN A O 1
ATOM 1380 N N . PHE A 1 172 ? 12.688 -1.651 -5.902 1.00 82.50 172 PHE A N 1
ATOM 1381 C CA . PHE A 1 172 ? 11.229 -1.732 -5.908 1.00 82.50 172 PHE A CA 1
ATOM 1382 C C . PHE A 1 172 ? 10.723 -3.172 -6.056 1.00 82.50 172 PHE A C 1
ATOM 1384 O O . PHE A 1 172 ? 9.901 -3.619 -5.260 1.00 82.50 172 PHE A O 1
ATOM 1391 N N . LEU A 1 173 ? 11.241 -3.918 -7.036 1.00 85.31 173 LEU A N 1
ATOM 1392 C CA . LEU A 1 173 ? 10.804 -5.292 -7.284 1.00 85.31 173 LEU A CA 1
ATOM 1393 C C . LEU A 1 173 ? 11.252 -6.261 -6.183 1.00 85.31 173 LEU A C 1
ATOM 1395 O O . LEU A 1 173 ? 10.492 -7.161 -5.833 1.00 85.31 173 LEU A O 1
ATOM 1399 N N . ASN A 1 174 ? 12.450 -6.078 -5.614 1.00 84.19 174 ASN A N 1
ATOM 1400 C CA . ASN A 1 174 ? 12.893 -6.899 -4.485 1.00 84.19 174 ASN A CA 1
ATOM 1401 C C . ASN A 1 174 ? 12.095 -6.602 -3.210 1.00 84.19 174 ASN A C 1
ATOM 1403 O O . ASN A 1 174 ? 11.740 -7.547 -2.516 1.00 84.19 174 ASN A O 1
ATOM 1407 N N . MET A 1 175 ? 11.742 -5.340 -2.939 1.00 82.50 175 MET A N 1
ATOM 1408 C CA . MET A 1 175 ? 10.840 -5.005 -1.829 1.00 82.50 175 MET A CA 1
ATOM 1409 C C . MET A 1 175 ? 9.463 -5.643 -2.025 1.00 82.50 175 MET A C 1
ATOM 1411 O O . MET A 1 175 ? 8.972 -6.303 -1.119 1.00 82.50 175 MET A O 1
ATOM 1415 N N . ALA A 1 176 ? 8.865 -5.525 -3.215 1.00 81.56 176 ALA A N 1
ATOM 1416 C CA . ALA A 1 176 ? 7.576 -6.159 -3.502 1.00 81.56 176 ALA A CA 1
ATOM 1417 C C . ALA A 1 176 ? 7.639 -7.690 -3.332 1.00 81.56 176 ALA A C 1
ATOM 1419 O O . ALA A 1 176 ? 6.727 -8.301 -2.775 1.00 81.56 176 ALA A O 1
ATOM 1420 N N . ARG A 1 177 ? 8.741 -8.322 -3.758 1.00 84.62 177 ARG A N 1
ATOM 1421 C CA . ARG A 1 177 ? 8.992 -9.750 -3.525 1.00 84.62 177 ARG A CA 1
ATOM 1422 C C . ARG A 1 177 ? 9.102 -10.075 -2.029 1.00 84.62 177 ARG A C 1
ATOM 1424 O O . ARG A 1 177 ? 8.545 -11.077 -1.588 1.00 84.62 177 ARG A O 1
ATOM 1431 N N . GLU A 1 178 ? 9.829 -9.273 -1.260 1.00 83.50 178 GLU A N 1
ATOM 1432 C CA . GLU A 1 178 ? 9.979 -9.463 0.186 1.00 83.50 178 GLU A CA 1
ATOM 1433 C C . GLU A 1 178 ? 8.639 -9.306 0.916 1.00 83.50 178 GLU A C 1
ATOM 1435 O O . GLU A 1 178 ? 8.310 -10.117 1.786 1.00 83.50 178 GLU A O 1
ATOM 1440 N N . GLU A 1 179 ? 7.821 -8.328 0.523 1.00 77.88 179 GLU A N 1
ATOM 1441 C CA . GLU A 1 179 ? 6.454 -8.156 1.023 1.00 77.88 179 GLU A CA 1
ATOM 1442 C C . GLU A 1 179 ? 5.604 -9.402 0.750 1.00 77.88 179 GLU A C 1
ATOM 1444 O O . GLU A 1 179 ? 4.913 -9.870 1.653 1.00 77.88 179 GLU A O 1
ATOM 1449 N N . MET A 1 180 ? 5.720 -10.001 -0.442 1.00 82.44 180 MET A N 1
ATOM 1450 C CA . MET A 1 180 ? 5.043 -11.261 -0.784 1.00 82.44 180 MET A CA 1
ATOM 1451 C C . MET A 1 180 ? 5.418 -12.434 0.106 1.00 82.44 180 MET A C 1
ATOM 1453 O O . MET A 1 180 ? 4.564 -13.273 0.390 1.00 82.44 180 MET A O 1
ATOM 1457 N N . THR A 1 181 ? 6.668 -12.501 0.553 1.00 83.12 181 THR A N 1
ATOM 1458 C CA . THR A 1 181 ? 7.114 -13.552 1.473 1.00 83.12 181 THR A CA 1
ATOM 1459 C C . THR A 1 181 ? 6.780 -13.247 2.930 1.00 83.12 181 THR A C 1
ATOM 1461 O O . THR A 1 181 ? 6.507 -14.164 3.699 1.00 83.12 181 THR A O 1
ATOM 1464 N N . THR A 1 182 ? 6.792 -11.970 3.313 1.00 77.94 182 THR A N 1
ATOM 1465 C CA . THR A 1 182 ? 6.672 -11.543 4.713 1.00 77.94 182 THR A CA 1
ATOM 1466 C C . THR A 1 182 ? 5.216 -11.414 5.146 1.00 77.94 182 THR A C 1
ATOM 1468 O O . THR A 1 182 ? 4.850 -11.833 6.242 1.00 77.94 182 THR A O 1
ATOM 1471 N N . ILE A 1 183 ? 4.362 -10.854 4.287 1.00 80.50 183 ILE A N 1
ATOM 1472 C CA . ILE A 1 183 ? 2.937 -10.629 4.553 1.00 80.50 183 ILE A CA 1
ATOM 1473 C C . ILE A 1 183 ? 2.160 -11.872 4.108 1.00 80.50 183 ILE A C 1
ATOM 1475 O O . ILE A 1 183 ? 1.418 -11.864 3.123 1.00 80.50 183 ILE A O 1
ATOM 1479 N N . ASN A 1 184 ? 2.391 -12.971 4.824 1.00 81.44 184 ASN A N 1
ATOM 1480 C CA . ASN A 1 184 ? 1.733 -14.247 4.571 1.00 81.44 184 ASN A CA 1
ATOM 1481 C C . ASN A 1 184 ? 0.587 -14.476 5.560 1.00 81.44 184 ASN A C 1
ATOM 1483 O O . ASN A 1 184 ? -0.566 -14.569 5.154 1.00 81.44 184 ASN A O 1
ATOM 1487 N N . GLU A 1 185 ? 0.888 -14.494 6.857 1.00 83.62 185 GLU A N 1
ATOM 1488 C CA . GLU A 1 185 ? -0.085 -14.813 7.902 1.00 83.62 185 GLU A CA 1
ATOM 1489 C C . GLU A 1 185 ? -0.562 -13.570 8.647 1.00 83.62 185 GLU A C 1
ATOM 1491 O O . GLU A 1 185 ? 0.190 -12.619 8.874 1.00 83.62 185 GLU A O 1
ATOM 1496 N N . LEU A 1 186 ? -1.831 -13.600 9.052 1.00 84.94 186 LEU A N 1
ATOM 1497 C CA . LEU A 1 186 ? -2.424 -12.546 9.854 1.00 84.94 186 LEU A CA 1
ATOM 1498 C C . LEU A 1 186 ? -1.985 -12.667 11.319 1.00 84.94 186 LEU A C 1
ATOM 1500 O O . LEU A 1 186 ? -2.062 -13.736 11.919 1.00 84.94 186 LEU A O 1
ATOM 1504 N N . ASP A 1 187 ? -1.626 -11.547 11.947 1.00 83.44 187 ASP A N 1
ATOM 1505 C CA . ASP A 1 187 ? -1.419 -11.495 13.399 1.00 83.44 187 ASP A CA 1
ATOM 1506 C C . ASP A 1 187 ? -2.768 -11.516 14.142 1.00 83.44 187 ASP A C 1
ATOM 1508 O O . ASP A 1 187 ? -3.279 -10.488 14.597 1.00 83.44 187 ASP A O 1
ATOM 1512 N N . HIS A 1 188 ? -3.366 -12.705 14.246 1.00 83.25 188 HIS A N 1
ATOM 1513 C CA . HIS A 1 188 ? -4.672 -12.911 14.878 1.00 83.25 188 HIS A CA 1
ATOM 1514 C C . HIS A 1 188 ? -4.728 -12.360 16.305 1.00 83.25 188 HIS A C 1
ATOM 1516 O O . HIS A 1 188 ? -5.758 -11.822 16.718 1.00 83.25 188 HIS A O 1
ATOM 1522 N N . LYS A 1 189 ? -3.621 -12.452 17.053 1.00 79.94 189 LYS A N 1
ATOM 1523 C CA . LYS A 1 189 ? -3.553 -12.008 18.446 1.00 79.94 189 LYS A CA 1
ATOM 1524 C C . LYS A 1 189 ? -3.782 -10.504 18.550 1.00 79.94 189 LYS A C 1
ATOM 1526 O O . LYS A 1 189 ? -4.603 -10.071 19.350 1.00 79.94 189 LYS A O 1
ATOM 1531 N N . VAL A 1 190 ? -3.115 -9.699 17.719 1.00 79.88 190 VAL A N 1
ATOM 1532 C CA . VAL A 1 190 ? -3.298 -8.237 17.749 1.00 79.88 190 VAL A CA 1
ATOM 1533 C C . VAL A 1 190 ? -4.733 -7.838 17.423 1.00 79.88 190 VAL A C 1
ATOM 1535 O O . VAL A 1 190 ? -5.295 -6.984 18.109 1.00 79.88 190 VAL A O 1
ATOM 1538 N N . TYR A 1 191 ? -5.330 -8.452 16.403 1.00 83.00 191 TYR A N 1
ATOM 1539 C CA . TYR A 1 191 ? -6.679 -8.089 15.971 1.00 83.00 191 TYR A CA 1
ATOM 1540 C C . TYR A 1 191 ? -7.778 -8.643 16.884 1.00 83.00 191 TYR A C 1
ATOM 1542 O O . TYR A 1 191 ? -8.853 -8.058 16.946 1.00 83.00 191 TYR A O 1
ATOM 1550 N N . THR A 1 192 ? -7.511 -9.705 17.643 1.00 82.94 192 THR A N 1
ATOM 1551 C CA . THR A 1 192 ? -8.439 -10.209 18.671 1.00 82.94 192 THR A CA 1
ATOM 1552 C C . THR A 1 192 ? -8.354 -9.380 19.958 1.00 82.94 192 THR A C 1
ATOM 1554 O O . THR A 1 192 ? -9.384 -9.007 20.531 1.00 82.94 192 THR A O 1
ATOM 1557 N N . ASP A 1 193 ? -7.129 -9.064 20.394 1.00 80.69 193 ASP A N 1
ATOM 1558 C CA . ASP A 1 193 ? -6.855 -8.392 21.672 1.00 80.69 193 ASP A CA 1
ATOM 1559 C C . ASP A 1 193 ? -7.145 -6.885 21.627 1.00 80.69 193 ASP A C 1
ATOM 1561 O O . ASP A 1 193 ? -7.513 -6.303 22.646 1.00 80.69 193 ASP A O 1
ATOM 1565 N N . HIS A 1 194 ? -6.935 -6.247 20.472 1.00 79.00 194 HIS A N 1
ATOM 1566 C CA . HIS A 1 194 ? -7.018 -4.789 20.308 1.00 79.00 194 HIS A CA 1
ATOM 1567 C C . HIS A 1 194 ? -7.871 -4.368 19.109 1.00 79.00 194 HIS A C 1
ATOM 1569 O O . HIS A 1 194 ? -7.731 -3.259 18.587 1.00 79.00 194 HIS A O 1
ATOM 1575 N N . GLY A 1 195 ? -8.712 -5.274 18.621 1.00 80.56 195 GLY A N 1
ATOM 1576 C CA . GLY A 1 195 ? -9.463 -5.105 17.390 1.00 80.56 195 GLY A CA 1
ATOM 1577 C C . GLY A 1 195 ? -10.360 -3.872 17.350 1.00 80.56 195 GLY A C 1
ATOM 1578 O O . GLY A 1 195 ? -10.471 -3.237 16.301 1.00 80.56 195 GLY A O 1
ATOM 1579 N N . GLU A 1 196 ? -10.905 -3.477 18.499 1.00 82.12 196 GLU A N 1
ATOM 1580 C CA . GLU A 1 196 ? -11.725 -2.276 18.696 1.00 82.12 196 GLU A CA 1
ATOM 1581 C C . GLU A 1 196 ? -10.991 -0.968 18.368 1.00 82.12 196 GLU A C 1
ATOM 1583 O O . GLU A 1 196 ? -11.622 0.061 18.111 1.00 82.12 196 GLU A O 1
ATOM 1588 N N . LYS A 1 197 ? -9.651 -0.994 18.356 1.00 76.12 197 LYS A N 1
ATOM 1589 C CA . LYS A 1 197 ? -8.833 0.167 17.998 1.00 76.12 197 LYS A CA 1
ATOM 1590 C C . LYS A 1 197 ? -8.673 0.345 16.492 1.00 76.12 197 LYS A C 1
ATOM 1592 O O . LYS A 1 197 ? -8.253 1.421 16.066 1.00 76.12 197 LYS A O 1
ATOM 1597 N N . PHE A 1 198 ? -8.986 -0.673 15.693 1.00 80.31 198 PHE A N 1
ATOM 1598 C CA . PHE A 1 198 ? -8.743 -0.667 14.256 1.00 80.31 198 PHE A CA 1
ATOM 1599 C C . PHE A 1 198 ? -9.988 -0.274 13.456 1.00 80.31 198 PHE A C 1
ATOM 1601 O O . PHE A 1 198 ? -11.082 -0.812 13.629 1.00 80.31 198 PHE A O 1
ATOM 1608 N N . PHE A 1 199 ? -9.764 0.638 12.518 1.00 83.12 199 PHE A N 1
ATOM 1609 C CA . PHE A 1 199 ? -10.665 1.021 11.445 1.00 83.12 199 PHE A CA 1
ATOM 1610 C C . PHE A 1 199 ? -10.023 0.590 10.136 1.00 83.12 199 PHE A C 1
ATOM 1612 O O . PHE A 1 199 ? -8.947 1.072 9.792 1.00 83.12 199 PHE A O 1
ATOM 1619 N N . MET A 1 200 ? -10.642 -0.335 9.414 1.00 84.88 200 MET A N 1
ATOM 1620 C CA . MET A 1 200 ? -10.045 -0.889 8.200 1.00 84.88 200 MET A CA 1
ATOM 1621 C C . MET A 1 200 ? -10.928 -0.618 6.997 1.00 84.88 200 MET A C 1
ATOM 1623 O O . MET A 1 200 ? -12.104 -0.971 7.001 1.00 84.88 200 MET A O 1
ATOM 1627 N N . TYR A 1 201 ? -10.349 -0.008 5.970 1.00 84.38 201 TYR A N 1
ATOM 1628 C CA . TYR A 1 201 ? -11.034 0.358 4.742 1.00 84.38 201 TYR A CA 1
ATOM 1629 C C . TYR A 1 201 ? -10.511 -0.478 3.576 1.00 84.38 201 TYR A C 1
ATOM 1631 O O . TYR A 1 201 ? -9.344 -0.361 3.201 1.00 84.38 201 TYR A O 1
ATOM 1639 N N . TYR A 1 202 ? -11.373 -1.320 3.011 1.00 84.69 202 TYR A N 1
ATOM 1640 C CA . TYR A 1 202 ? -11.068 -2.191 1.875 1.00 84.69 202 TYR A CA 1
ATOM 1641 C C . TYR A 1 202 ? -11.702 -1.654 0.588 1.00 84.69 202 TYR A C 1
ATOM 1643 O O . TYR A 1 202 ? -12.828 -1.159 0.607 1.00 84.69 202 TYR A O 1
ATOM 1651 N N . GLY A 1 203 ? -11.004 -1.803 -0.539 1.00 82.38 203 GLY A N 1
ATOM 1652 C CA . GLY A 1 203 ? -11.558 -1.518 -1.864 1.00 82.38 203 GLY A CA 1
ATOM 1653 C C . GLY A 1 203 ? -12.264 -2.738 -2.461 1.00 82.38 203 GLY A C 1
ATOM 1654 O O . GLY A 1 203 ? -11.773 -3.858 -2.354 1.00 82.38 203 GLY A O 1
ATOM 1655 N N . SER A 1 204 ? -13.395 -2.531 -3.127 1.00 78.25 204 SER A N 1
ATOM 1656 C CA . SER A 1 204 ? -14.187 -3.557 -3.826 1.00 78.25 204 SER A CA 1
ATOM 1657 C C . SER A 1 204 ? -13.493 -4.094 -5.067 1.00 78.25 204 SER A C 1
ATOM 1659 O O . SER A 1 204 ? -13.678 -5.254 -5.424 1.00 78.25 204 SER A O 1
ATOM 1661 N N . CYS A 1 205 ? -12.699 -3.245 -5.717 1.00 77.12 205 CYS A N 1
ATOM 1662 C CA . CYS A 1 205 ? -12.013 -3.540 -6.973 1.00 77.12 205 CYS A CA 1
ATOM 1663 C C . CYS A 1 205 ? -10.487 -3.629 -6.801 1.00 77.12 205 CYS A C 1
ATOM 1665 O O . CYS A 1 205 ? -9.748 -3.521 -7.780 1.00 77.12 205 CYS A O 1
ATOM 1667 N N . ASP A 1 206 ? -9.999 -3.778 -5.565 1.00 79.31 206 ASP A N 1
ATOM 1668 C CA . ASP A 1 206 ? -8.570 -3.901 -5.297 1.00 79.31 206 ASP A CA 1
ATOM 1669 C C . ASP A 1 206 ? -8.083 -5.330 -5.595 1.00 79.31 206 ASP A C 1
ATOM 1671 O O . ASP A 1 206 ? -8.457 -6.302 -4.940 1.00 79.31 206 ASP A O 1
ATOM 1675 N N . ASN A 1 207 ? -7.214 -5.456 -6.596 1.00 83.69 207 ASN A N 1
ATOM 1676 C CA . ASN A 1 207 ? -6.622 -6.732 -6.994 1.00 83.69 207 ASN A CA 1
ATOM 1677 C C . ASN A 1 207 ? -5.410 -7.142 -6.133 1.00 83.69 207 ASN A C 1
ATOM 1679 O O . ASN A 1 207 ? -4.848 -8.216 -6.358 1.00 83.69 207 ASN A O 1
ATOM 1683 N N . TRP A 1 208 ? -4.992 -6.312 -5.174 1.00 84.31 208 TRP A N 1
ATOM 1684 C CA . TRP A 1 208 ? -3.977 -6.629 -4.164 1.00 84.31 208 TRP A CA 1
ATOM 1685 C C . TRP A 1 208 ? -4.584 -7.074 -2.833 1.00 84.31 208 TRP A C 1
ATOM 1687 O O . TRP A 1 208 ? -3.973 -7.884 -2.137 1.00 84.31 208 TRP A O 1
ATOM 1697 N N . VAL A 1 209 ? -5.786 -6.595 -2.505 1.00 85.94 209 VAL A N 1
ATOM 1698 C CA . VAL A 1 209 ? -6.511 -6.945 -1.277 1.00 85.94 209 VAL A CA 1
ATOM 1699 C C . VAL A 1 209 ? -7.911 -7.454 -1.647 1.00 85.94 209 VAL A C 1
ATOM 1701 O O . VAL A 1 209 ? -8.869 -6.681 -1.679 1.00 85.94 209 VAL A O 1
ATOM 1704 N N . PRO A 1 210 ? -8.059 -8.753 -1.967 1.00 85.94 210 PRO A N 1
ATOM 1705 C CA . PRO A 1 210 ? -9.322 -9.294 -2.455 1.00 85.94 210 PRO A CA 1
ATOM 1706 C C . PRO A 1 210 ? -10.422 -9.258 -1.385 1.00 85.94 210 PRO A C 1
ATOM 1708 O O . PRO A 1 210 ? -10.164 -9.352 -0.184 1.00 85.94 210 PRO A O 1
ATOM 1711 N N . HIS A 1 211 ? -11.683 -9.228 -1.827 1.00 87.00 211 HIS A N 1
ATOM 1712 C CA . HIS A 1 211 ? -12.854 -9.186 -0.940 1.00 87.00 211 HIS A CA 1
ATOM 1713 C C . HIS A 1 211 ? -12.909 -10.343 0.080 1.00 87.00 211 HIS A C 1
ATOM 1715 O O . HIS A 1 211 ? -13.453 -10.191 1.174 1.00 87.00 211 HIS A O 1
ATOM 1721 N N . SER A 1 212 ? -12.317 -11.497 -0.236 1.00 88.12 212 SER A N 1
ATOM 1722 C CA . SER A 1 212 ? -12.187 -12.615 0.705 1.00 88.12 212 SER A CA 1
ATOM 1723 C C . SER A 1 212 ? -11.373 -12.252 1.953 1.00 88.12 212 SER A C 1
ATOM 1725 O O . SER A 1 212 ? -11.722 -12.696 3.045 1.00 88.12 212 SER A O 1
ATOM 1727 N N . GLN A 1 213 ? -10.346 -11.404 1.835 1.00 88.56 213 GLN A N 1
ATOM 1728 C CA . GLN A 1 213 ? -9.560 -10.939 2.983 1.00 88.56 213 GLN A CA 1
ATOM 1729 C C . GLN A 1 213 ? -10.361 -9.974 3.867 1.00 88.56 213 GLN A C 1
ATOM 1731 O O . GLN A 1 213 ? -10.270 -10.056 5.090 1.00 88.56 213 GLN A O 1
ATOM 1736 N N . TYR A 1 214 ? -11.217 -9.130 3.275 1.00 89.12 214 TYR A N 1
ATOM 1737 C CA . TYR A 1 214 ? -12.192 -8.328 4.027 1.00 89.12 214 TYR A CA 1
ATOM 1738 C C . TYR A 1 214 ? -13.132 -9.224 4.850 1.00 89.12 214 TYR A C 1
ATOM 1740 O O . TYR A 1 214 ? -13.311 -9.007 6.050 1.00 89.12 214 TYR A O 1
ATOM 1748 N N . GLN A 1 215 ? -13.699 -10.260 4.221 1.00 88.94 215 GLN A N 1
ATOM 1749 C CA . GLN A 1 215 ? -14.585 -11.223 4.886 1.00 88.94 215 GLN A CA 1
ATOM 1750 C C . GLN A 1 215 ? -13.861 -11.933 6.041 1.00 88.94 215 GLN A C 1
ATOM 1752 O O . GLN A 1 215 ? -14.392 -12.009 7.150 1.00 88.94 215 GLN A O 1
ATOM 1757 N N . HIS A 1 216 ? -12.629 -12.392 5.805 1.00 89.75 216 HIS A N 1
ATOM 1758 C CA . HIS A 1 216 ? -11.813 -13.061 6.816 1.00 89.75 216 HIS A CA 1
ATOM 1759 C C . HIS A 1 216 ? -11.462 -12.141 7.994 1.00 89.75 216 HIS A C 1
ATOM 1761 O O . HIS A 1 216 ? -11.566 -12.543 9.155 1.00 89.75 216 HIS A O 1
ATOM 1767 N N . MET A 1 217 ? -11.110 -10.881 7.720 1.00 88.00 217 MET A N 1
ATOM 1768 C CA . MET A 1 217 ? -10.853 -9.889 8.763 1.00 88.00 217 MET A CA 1
ATOM 1769 C C . MET A 1 217 ? -12.106 -9.613 9.599 1.00 88.00 217 MET A C 1
ATOM 1771 O O . MET A 1 217 ? -12.026 -9.573 10.824 1.00 88.00 217 MET A O 1
ATOM 1775 N N . LYS A 1 218 ? -13.277 -9.490 8.964 1.00 88.25 218 LYS A N 1
ATOM 1776 C CA . LYS A 1 218 ? -14.550 -9.270 9.665 1.00 88.25 218 LYS A CA 1
ATOM 1777 C C . LYS A 1 218 ? -14.917 -10.431 10.596 1.00 88.25 218 LYS A C 1
ATOM 1779 O O . LYS A 1 218 ? -15.478 -10.202 11.663 1.00 88.25 218 LYS A O 1
ATOM 1784 N N . GLN A 1 219 ? -14.587 -11.663 10.206 1.00 87.75 219 GLN A N 1
ATOM 1785 C CA . GLN A 1 219 ? -14.762 -12.852 11.048 1.00 87.75 219 GLN A CA 1
ATOM 1786 C C . GLN A 1 219 ? -13.751 -12.891 12.201 1.00 87.75 219 GLN A C 1
ATOM 1788 O O . GLN A 1 219 ? -14.122 -13.192 13.332 1.00 87.75 219 GLN A O 1
ATOM 1793 N N . THR A 1 220 ? -12.487 -12.559 11.926 1.00 83.88 220 THR A N 1
ATOM 1794 C CA . THR A 1 220 ? -11.402 -12.574 12.921 1.00 83.88 220 THR A CA 1
ATOM 1795 C C . THR A 1 220 ? -11.566 -11.473 13.968 1.00 83.88 220 THR A C 1
ATOM 1797 O O . THR A 1 220 ? -11.274 -11.674 15.143 1.00 83.88 220 THR A O 1
ATOM 1800 N N . ASN A 1 221 ? -12.031 -10.299 13.549 1.00 82.38 221 ASN A N 1
ATOM 1801 C CA . ASN A 1 221 ? -12.105 -9.107 14.376 1.00 82.38 221 ASN A CA 1
ATOM 1802 C C . ASN A 1 221 ? -13.521 -8.524 14.367 1.00 82.38 221 ASN A C 1
ATOM 1804 O O . ASN A 1 221 ? -13.793 -7.482 13.764 1.00 82.38 221 ASN A O 1
ATOM 1808 N N . SER A 1 222 ? -14.416 -9.190 15.096 1.00 76.38 222 SER A N 1
ATOM 1809 C CA . SER A 1 222 ? -15.814 -8.774 15.266 1.00 76.38 222 SER A CA 1
ATOM 1810 C C . SER A 1 222 ? -15.983 -7.444 16.009 1.00 76.38 222 SER A C 1
ATOM 1812 O O . SER A 1 222 ? -17.055 -6.847 15.952 1.00 76.38 222 SER A O 1
ATOM 1814 N N . LYS A 1 223 ? -14.933 -6.971 16.696 1.00 76.44 223 LYS A N 1
ATOM 1815 C CA . LYS A 1 223 ? -14.914 -5.700 17.435 1.00 76.44 223 LYS A CA 1
ATOM 1816 C C . LYS A 1 223 ? -14.502 -4.504 16.571 1.00 76.44 223 LYS A C 1
ATOM 1818 O O . LYS A 1 223 ? -14.716 -3.366 16.980 1.00 76.44 223 LYS A O 1
ATOM 1823 N N . SER A 1 224 ? -13.878 -4.740 15.415 1.00 71.06 224 SER A N 1
ATOM 1824 C CA . SER A 1 224 ? -13.410 -3.667 14.534 1.00 71.06 224 SER A CA 1
ATOM 1825 C C . SER A 1 224 ? -14.508 -3.072 13.674 1.00 71.06 224 SER A C 1
ATOM 1827 O O . SER A 1 224 ? -15.417 -3.755 13.201 1.00 71.06 224 SER A O 1
ATOM 1829 N N . ASN A 1 225 ? -14.335 -1.792 13.360 1.00 76.81 225 ASN A N 1
ATOM 1830 C CA . ASN A 1 225 ? -15.129 -1.121 12.344 1.00 76.81 225 ASN A CA 1
ATOM 1831 C C . ASN A 1 225 ? -14.456 -1.331 10.979 1.00 76.81 225 ASN A C 1
ATOM 1833 O O . ASN A 1 225 ? -13.607 -0.545 10.549 1.00 76.81 225 ASN A O 1
ATOM 1837 N N . THR A 1 226 ? -14.802 -2.443 10.327 1.00 76.75 226 THR A N 1
ATOM 1838 C CA . THR A 1 226 ? -14.276 -2.821 9.007 1.00 76.75 226 THR A CA 1
ATOM 1839 C C . THR A 1 226 ? -15.275 -2.454 7.907 1.00 76.75 226 THR A C 1
ATOM 1841 O O . THR A 1 226 ? -16.392 -2.978 7.860 1.00 76.75 226 THR A O 1
ATOM 1844 N N . PHE A 1 227 ? -14.852 -1.593 6.982 1.00 77.69 227 PHE A N 1
ATOM 1845 C CA . PHE A 1 227 ? -15.649 -1.074 5.872 1.00 77.69 227 PHE A CA 1
ATOM 1846 C C . PHE A 1 227 ? -15.127 -1.594 4.530 1.00 77.69 227 PHE A C 1
ATOM 1848 O O . PHE A 1 227 ? -13.926 -1.800 4.354 1.00 77.69 227 PHE A O 1
ATOM 1855 N N . VAL A 1 228 ? -16.038 -1.780 3.576 1.00 76.12 228 VAL A N 1
ATOM 1856 C CA . VAL A 1 228 ? -15.720 -2.090 2.179 1.00 76.12 228 VAL A CA 1
ATOM 1857 C C . VAL A 1 228 ? -16.402 -1.066 1.284 1.00 76.12 228 VAL A C 1
ATOM 1859 O O . VAL A 1 228 ? -17.514 -0.632 1.596 1.00 76.12 228 VAL A O 1
ATOM 1862 N N . TYR A 1 229 ? -15.730 -0.680 0.204 1.00 64.06 229 TYR A N 1
ATOM 1863 C CA . TYR A 1 229 ? -16.275 0.210 -0.812 1.00 64.06 229 TYR A CA 1
ATOM 1864 C C . TYR A 1 229 ? -16.175 -0.393 -2.199 1.00 64.06 229 TYR A C 1
ATOM 1866 O O . TYR A 1 229 ? -15.036 -0.497 -2.697 1.00 64.06 229 TYR A O 1
#

=== Feature glossary ===
The record interleaves many kinds of information about one protein. Here is each kind framed as the question it answers.

Q: What does the local fold look like, residue by residue?
A: A 3Di character summarizes, for each residue, the relative orientation of the Cα frame of its nearest spatial neighbor. Because it encodes fold topology rather than chemistry, 3Di alignments detect remote structural similarity that sequence alignment misses.

Q: Which residues are in helices, strands, or loops?
A: Secondary structure is the local, repeating backbone conformation. DSSP classifies it into eight states by readin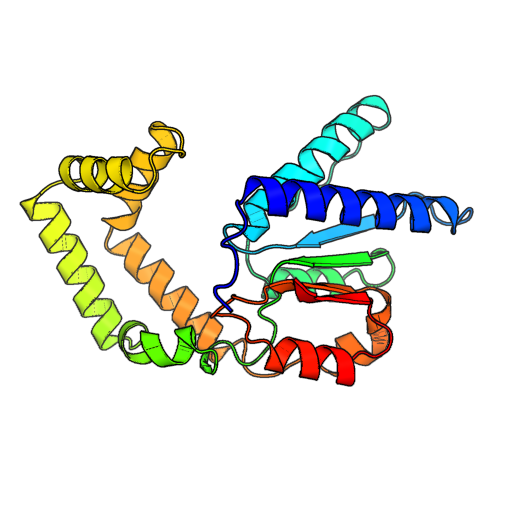g the hydrogen-bond network: three helix types (H, G, I), two β types (E, B), two non-regular types (T, S), and unstructured coil (-).

Q: How big and how compact is the whole molecule?
A: Three whole-structure scalars: the radius of gyration (RMS distance of Cα from centroid, in Å), the count of Cα–Cα contacts (pairs closer than 8 Å and separated by more than four residues in sequence — i.e. tertiary, not local, contacts), and the bounding-box dimensions. Together they distinguish compact globular folds from extended fibres or disordered chains.

Q: How confident is the AlphaFold model at each residue?
A: For AlphaFold models, the B-factor field carries pLDDT — the model's own estimate of local accuracy on a 0–100 scale. Regions with pLDDT<50 should be treated as essentially unmodeled; they often correspond to intrinsically disordered segments.

Q: What family and function is it annotated with?
A: Functional annotations link the protein to curated databases. InterPro entries identify conserved domains and families by matching the sequence against member-database signatures (Pfam, PROSITE, CDD, …). Gene Ontology (GO) terms describe molecular function, biological process, and cellular component in a controlled vocabulary. CATH places the structure in a hierarchical fold classification (Class/Architecture/Topology/Homologous-superfamily). The organism is the source species.

Q: What known structures does this most resemble?
A: Nearest PDB neighbors are the top structural matches found by Foldseek when searching this structure against the entire Protein Data Bank. Each hit reports a TM-score (0 to 1; >0.5 almost always implies the same fold) and an E-value. These are *structural* homologs — they may share no detectable sequence similarity.

Q: Which residues are buried vs exposed?
A: Solvent-accessible surface area (SASA) is the area in Å² traced out by the centre of a 1.4 Å probe sphere (a water molecule) rolled over the protein's van der Waals surface (Shrake–Rupley / Lee–Richards construction). Buried residues have near-zero SASA; fully exposed residues can exceed 200 Å². The total SASA scales roughly with the number of surface residues.

Q: What are the backbone torsion angles?
A: φ (phi) and ψ (psi) are the two rotatable backbone dihedrals per residue: φ is the C(i-1)–N–Cα–C torsion, ψ is the N–Cα–C–N(i+1) torsion, both in degrees on (−180°, 180°]. α-helical residues cluster near (−60°, −45°); β-strand residues near (−120°, +130°). A Ramachandran plot is simply a scatter of (φ, ψ) for every residue.

Q: Are the domains correctly placed relative to each other?
A: Predicted aligned error is AlphaFold's pairwise confidence. Unlike pLDDT (per-residue), PAE is per-residue-pair and captures whether two parts of the structure are correctly placed relative to each other. Units are ångströms of expected positional error.

Q: What if only a Cα trace is available?
A: P-SEA three-state annotation labels each residue as helix, strand, or coil based purely on the geometry of the Cα trace. It serves as a fallback when the full backbone (and thus DSSP) is unavailable.

Q: What is the amino-acid chain?
A: This is the polypeptide sequence — one letter per residue, N-terminus first. Length ranges from a few dozen residues for small domains to over a thousand for large multi-domain proteins.

Q: What do the rendered images show?
A: The six renders are orthographic views along the three Cartesian axes in both directions. Representation (cartoon, sticks, or surface) and color scheme (sequence-rainbow or by-chain) vary across proteins so the training set covers all the common visualization conventions.

Q: What do the diagnostic plots show?
A: Plot images: a contact map (which residues are close in 3D, as an N×N binary image), a Ramachandran scatter (backbone torsion angles, revealing secondary-structure composition at a glance), and — for AlphaFold structures — a PAE heatmap (pairwise prediction confidence).

Q: How mobile is each atom in the crystal?
A: B-factor (Debye–Waller factor) reflects atomic displacement in the crystal lattice. It is an experimental observable (units Å²), not a prediction; low values mean the atom is pinned down, high values mean it moves or is heterogeneous across the crystal.

Q: Where is each backbone atom in 3D?
A: The mmCIF table is the protein's shape written out atom by atom. For each backbone N, Cα, C, and carbonyl O, it records an (x, y, z) coordinate triple in Å plus the residue type, chain letter, and residue number.